Protein 1FG7 (pdb70)

Structure (mmCIF, N/CA/C/O backbone):
data_1FG7
#
_entry.id   1FG7
#
_cell.length_a   132.168
_cell.length_b   62.575
_cell.length_c   45.284
_cell.angle_alpha   90.00
_cell.angle_beta   104.14
_cell.angle_gamma   90.00
#
_symmetry.space_group_name_H-M   'C 1 2 1'
#
loop_
_entity.id
_entity.type
_entity.pdbx_description
1 polymer 'HISTIDINOL PHOSPHATE AMINOTRANSFERASE'
2 non-polymer "4'-DEOXY-4'-AMINOPYRIDOXAL-5'-PHOSPHATE"
3 water water
#
loop_
_atom_site.group_PDB
_atom_site.id
_atom_site.type_symbol
_atom_site.label_atom_id
_atom_site.label_alt_id
_atom_site.label_comp_id
_atom_site.label_asym_id
_atom_site.label_entity_id
_atom_site.label_seq_id
_atom_site.pdbx_PDB_ins_code
_atom_site.Cartn_x
_atom_site.Cartn_y
_atom_site.Cartn_z
_atom_site.occupancy
_atom_site.B_iso_or_equiv
_atom_site.auth_seq_id
_atom_site.auth_comp_id
_atom_site.auth_asym_id
_atom_site.auth_atom_id
_atom_site.pdbx_PDB_model_num
ATOM 1 N N . THR A 1 3 ? 81.926 26.673 -22.331 1.00 20.11 3 THR A N 1
ATOM 2 C CA . THR A 1 3 ? 82.046 28.013 -21.687 1.00 20.00 3 THR A CA 1
ATOM 3 C C . THR A 1 3 ? 80.802 28.365 -20.877 1.00 19.62 3 THR A C 1
ATOM 4 O O . THR A 1 3 ? 79.672 28.136 -21.313 1.00 20.11 3 THR A O 1
ATOM 8 N N . VAL A 1 4 ? 81.025 28.926 -19.693 1.00 18.95 4 VAL A N 1
ATOM 9 C CA . VAL A 1 4 ? 79.938 29.326 -18.808 1.00 18.13 4 VAL A CA 1
ATOM 10 C C . VAL A 1 4 ? 79.749 30.838 -18.882 1.00 17.77 4 VAL A C 1
ATOM 11 O O . VAL A 1 4 ? 80.708 31.603 -18.763 1.00 17.93 4 VAL A O 1
ATOM 15 N N . THR A 1 5 ? 78.507 31.265 -19.085 1.00 16.93 5 THR A N 1
ATOM 16 C CA . THR A 1 5 ? 78.203 32.686 -19.173 1.00 16.01 5 THR A CA 1
ATOM 17 C C . THR A 1 5 ? 77.861 33.227 -17.795 1.00 15.67 5 THR A C 1
ATOM 18 O O . THR A 1 5 ? 77.660 32.465 -16.848 1.00 15.47 5 THR A O 1
ATOM 22 N N . ILE A 1 6 ? 77.803 34.549 -17.687 1.00 15.08 6 ILE A N 1
ATOM 23 C CA . ILE A 1 6 ? 77.460 35.188 -16.427 1.00 14.38 6 ILE A CA 1
ATOM 24 C C . ILE A 1 6 ? 76.019 34.822 -16.098 1.00 13.82 6 ILE A C 1
ATOM 25 O O . ILE A 1 6 ? 75.666 34.597 -14.943 1.00 13.55 6 ILE A O 1
ATOM 30 N N . THR A 1 7 ? 75.192 34.749 -17.134 1.00 13.44 7 THR A N 1
ATOM 31 C CA . THR A 1 7 ? 73.791 34.408 -16.962 1.00 13.11 7 THR A CA 1
ATOM 32 C C . THR A 1 7 ? 73.625 33.012 -16.372 1.00 12.92 7 THR A C 1
ATOM 33 O O . THR A 1 7 ? 72.679 32.761 -15.629 1.00 12.60 7 THR A O 1
ATOM 37 N N . ASP A 1 8 ? 74.546 32.107 -16.701 1.00 12.54 8 ASP A N 1
ATOM 38 C CA . ASP A 1 8 ? 74.490 30.743 -16.180 1.00 12.87 8 ASP A CA 1
ATOM 39 C C . ASP A 1 8 ? 74.730 30.725 -14.672 1.00 12.23 8 ASP A C 1
ATOM 40 O O . ASP A 1 8 ? 74.325 29.789 -13.985 1.00 12.53 8 ASP A O 1
ATOM 45 N N . LEU A 1 9 ? 75.395 31.758 -14.164 1.00 11.60 9 LEU A N 1
ATOM 46 C CA . LEU A 1 9 ? 75.689 31.846 -12.737 1.00 11.14 9 LEU A CA 1
ATOM 47 C C . LEU A 1 9 ? 74.529 32.410 -11.928 1.00 10.81 9 LEU A C 1
ATOM 48 O O . LEU A 1 9 ? 74.471 32.228 -10.714 1.00 11.36 9 LEU A O 1
ATOM 53 N N . ALA A 1 10 ? 73.612 33.098 -12.598 1.00 10.47 10 ALA A N 1
ATOM 54 C CA . ALA A 1 10 ? 72.461 33.686 -11.923 1.00 10.01 10 ALA A CA 1
ATOM 55 C C . ALA A 1 10 ? 71.513 32.595 -11.444 1.00 9.96 10 ALA A C 1
ATOM 56 O O . ALA A 1 10 ? 71.514 31.484 -11.973 1.00 9.72 10 ALA A O 1
ATOM 58 N N . ARG A 1 11 ? 70.711 32.914 -10.434 1.00 9.25 11 ARG A N 1
ATOM 59 C CA . ARG A 1 11 ? 69.743 31.962 -9.903 1.00 9.29 11 ARG A CA 1
ATOM 60 C C . ARG A 1 11 ? 68.710 31.660 -10.982 1.00 9.42 11 ARG A C 1
ATOM 61 O O . ARG A 1 11 ? 68.391 32.517 -11.806 1.00 9.67 11 ARG A O 1
ATOM 69 N N . GLU A 1 12 ? 68.188 30.440 -10.969 1.00 10.30 12 GLU A N 1
ATOM 70 C CA . GLU A 1 12 ? 67.188 30.024 -11.945 1.00 11.05 12 GLU A CA 1
ATOM 71 C C . GLU A 1 12 ? 65.951 30.922 -11.896 1.00 10.60 12 GLU A C 1
ATOM 72 O O . GLU A 1 12 ? 65.455 31.355 -12.932 1.00 10.44 12 GLU A O 1
ATOM 78 N N . ASN A 1 13 ? 65.456 31.207 -10.694 1.00 10.21 13 ASN A N 1
ATOM 79 C CA . ASN A 1 13 ? 64.271 32.046 -10.561 1.00 10.06 13 ASN A CA 1
ATOM 80 C C . ASN A 1 13 ? 64.508 33.456 -11.093 1.00 10.32 13 ASN A C 1
ATOM 81 O O . ASN A 1 13 ? 63.606 34.069 -11.662 1.00 10.29 13 ASN A O 1
ATOM 86 N N . VAL A 1 14 ? 65.726 33.963 -10.919 1.00 10.18 14 VAL A N 1
ATOM 87 C CA . VAL A 1 14 ? 66.068 35.301 -11.386 1.00 10.57 14 VAL A CA 1
ATOM 88 C C . VAL A 1 14 ? 66.121 35.353 -12.912 1.00 10.98 14 VAL A C 1
ATOM 89 O O . VAL A 1 14 ? 65.684 36.327 -13.526 1.00 11.13 14 VAL A O 1
ATOM 93 N N . ARG A 1 15 ? 66.648 34.299 -13.525 1.00 11.80 15 ARG A N 1
ATOM 94 C CA . ARG A 1 15 ? 66.720 34.240 -14.981 1.00 13.09 15 ARG A CA 1
ATOM 95 C C . ARG A 1 15 ? 65.329 34.179 -15.609 1.00 13.86 15 ARG A C 1
ATOM 96 O O . ARG A 1 15 ? 65.079 34.800 -16.643 1.00 14.12 15 ARG A O 1
ATOM 104 N N . ASN A 1 16 ? 64.427 33.433 -14.976 1.00 14.58 16 ASN A N 1
ATOM 105 C CA . ASN A 1 16 ? 63.076 33.252 -15.503 1.00 15.31 16 ASN A CA 1
ATOM 106 C C . ASN A 1 16 ? 62.022 34.291 -15.133 1.00 15.38 16 ASN A C 1
ATOM 107 O O . ASN A 1 16 ? 60.986 34.376 -15.790 1.00 15.78 16 ASN A O 1
ATOM 112 N N . LEU A 1 17 ? 62.265 35.080 -14.093 1.00 15.42 17 LEU A N 1
ATOM 113 C CA . LEU A 1 17 ? 61.267 36.060 -13.683 1.00 15.55 17 LEU A CA 1
ATOM 114 C C . LEU A 1 17 ? 61.147 37.272 -14.597 1.00 15.94 17 LEU A C 1
ATOM 115 O O . LEU A 1 17 ? 62.075 37.621 -15.329 1.00 15.82 17 LEU A O 1
ATOM 120 N N . THR A 1 18 ? 59.978 37.902 -14.552 1.00 16.56 18 THR A N 1
ATOM 121 C CA . THR A 1 18 ? 59.710 39.096 -15.337 1.00 17.08 18 THR A CA 1
ATOM 122 C C . THR A 1 18 ? 59.569 40.243 -14.341 1.00 17.28 18 THR A C 1
ATOM 123 O O . THR A 1 18 ? 58.689 40.222 -13.479 1.00 17.87 18 THR A O 1
ATOM 127 N N . PRO A 1 19 ? 60.446 41.253 -14.439 1.00 17.77 19 PRO A N 1
ATOM 128 C CA . PRO A 1 19 ? 60.408 42.406 -13.535 1.00 17.87 19 PRO A CA 1
ATOM 129 C C . PRO A 1 19 ? 59.064 43.128 -13.528 1.00 18.15 19 PRO A C 1
ATOM 130 O O . PRO A 1 19 ? 58.398 43.238 -14.560 1.00 18.37 19 PRO A O 1
ATOM 134 N N . TYR A 1 20 ? 58.675 43.619 -12.354 1.00 18.12 20 TYR A N 1
ATOM 135 C CA . TYR A 1 20 ? 57.408 44.324 -12.186 1.00 18.11 20 TYR A CA 1
ATOM 136 C C . TYR A 1 20 ? 57.172 45.392 -13.247 1.00 18.29 20 TYR A C 1
ATOM 137 O O . TYR A 1 20 ? 58.050 46.207 -13.533 1.00 18.93 20 TYR A O 1
ATOM 146 N N . GLN A 1 21 ? 55.972 45.382 -13.820 1.00 18.62 21 GLN A N 1
ATOM 147 C CA . GLN A 1 21 ? 55.603 46.344 -14.847 1.00 18.63 21 GLN A CA 1
ATOM 148 C C . GLN A 1 21 ? 55.040 47.623 -14.238 1.00 18.57 21 GLN A C 1
ATOM 149 O O . GLN A 1 21 ? 53.826 47.822 -14.195 1.00 19.09 21 GLN A O 1
ATOM 151 N N . SER A 1 22 ? 55.928 48.487 -13.760 1.00 18.30 22 SER A N 1
ATOM 152 C CA . SER A 1 22 ? 55.506 49.755 -13.183 1.00 17.92 22 SER A CA 1
ATOM 153 C C . SER A 1 22 ? 55.591 50.794 -14.293 1.00 17.43 22 SER A C 1
ATOM 154 O O . SER A 1 22 ? 54.631 51.512 -14.573 1.00 18.74 22 SER A O 1
ATOM 157 N N . ALA A 1 23 ? 56.757 50.845 -14.931 0.50 16.79 23 ALA A N 1
ATOM 158 C CA . ALA A 1 23 ? 57.040 51.790 -16.003 0.50 15.77 23 ALA A CA 1
ATOM 159 C C . ALA A 1 23 ? 56.112 51.695 -17.208 0.50 15.04 23 ALA A C 1
ATOM 160 O O . ALA A 1 23 ? 55.639 50.620 -17.574 0.50 15.10 23 ALA A O 1
ATOM 162 N N . ARG A 1 24 ? 55.876 52.852 -17.818 0.50 14.59 24 ARG A N 1
ATOM 163 C CA . ARG A 1 24 ? 55.025 53.003 -18.992 0.50 14.05 24 ARG A CA 1
ATOM 164 C C . ARG A 1 24 ? 55.110 54.489 -19.322 0.50 13.88 24 ARG A C 1
ATOM 165 O O . ARG A 1 24 ? 54.112 55.214 -19.289 0.50 13.73 24 ARG A O 1
ATOM 167 N N . ARG A 1 25 ? 56.321 54.933 -19.637 0.50 13.77 25 ARG A N 1
ATOM 168 C CA . ARG A 1 25 ? 56.570 56.334 -19.928 0.50 13.94 25 ARG A CA 1
ATOM 169 C C . ARG A 1 25 ? 56.553 56.733 -21.396 0.50 13.85 25 ARG A C 1
ATOM 170 O O . ARG A 1 25 ? 56.550 55.896 -22.301 0.50 14.24 25 ARG A O 1
ATOM 172 N N . LEU A 1 26 ? 56.543 58.045 -21.599 0.50 14.14 26 LEU A N 1
ATOM 173 C CA . LEU A 1 26 ? 56.542 58.674 -22.910 0.50 14.02 26 LEU A CA 1
ATOM 174 C C . LEU A 1 26 ? 56.802 60.147 -22.620 0.50 14.20 26 LEU A C 1
ATOM 175 O O . LEU A 1 26 ? 55.978 61.010 -22.924 0.50 14.32 26 LEU A O 1
ATOM 177 N N . GLY A 1 27 ? 57.952 60.414 -22.006 0.50 14.10 27 GLY A N 1
ATOM 178 C CA . GLY A 1 27 ? 58.359 61.765 -21.633 0.50 14.05 27 GLY A CA 1
ATOM 179 C C . GLY A 1 27 ? 58.038 62.816 -22.691 0.50 13.92 27 GLY A C 1
ATOM 180 O O . GLY A 1 27 ? 58.213 62.587 -23.887 0.50 14.13 27 GLY A O 1
ATOM 181 N N . GLY A 1 28 ? 57.563 63.970 -22.231 0.50 13.96 28 GLY A N 1
ATOM 182 C CA . GLY A 1 28 ? 57.218 65.083 -23.108 0.50 14.05 28 GLY A CA 1
ATOM 183 C C . GLY A 1 28 ? 56.182 64.720 -24.168 0.50 14.32 28 GLY A C 1
ATOM 184 O O . GLY A 1 28 ? 55.948 65.487 -25.102 0.50 14.51 28 GLY A O 1
ATOM 185 N N . ASN A 1 29 ? 55.566 63.551 -24.024 0.50 14.63 29 ASN A N 1
ATOM 186 C CA . ASN A 1 29 ? 54.547 63.107 -24.968 0.50 15.07 29 ASN A CA 1
ATOM 187 C C . ASN A 1 29 ? 53.175 63.186 -24.309 0.50 15.54 29 ASN A C 1
ATOM 188 O O . ASN A 1 29 ? 52.205 63.626 -24.928 0.50 15.54 29 ASN A O 1
ATOM 190 N N . GLY A 1 30 ? 53.102 62.761 -23.052 1.00 16.44 30 GLY A N 1
ATOM 191 C CA . GLY A 1 30 ? 51.846 62.804 -22.325 1.00 16.64 30 GLY A CA 1
ATOM 192 C C . GLY A 1 30 ? 51.783 64.025 -21.427 1.00 16.94 30 GLY A C 1
ATOM 193 O O . GLY A 1 30 ? 52.768 64.381 -20.778 1.00 17.35 30 GLY A O 1
ATOM 194 N N . ASP A 1 31 ? 50.621 64.663 -21.386 1.00 16.99 31 ASP A N 1
ATOM 195 C CA . ASP A 1 31 ? 50.419 65.852 -20.575 1.00 16.95 31 ASP A CA 1
ATOM 196 C C . ASP A 1 31 ? 49.495 65.570 -19.390 1.00 15.91 31 ASP A C 1
ATOM 197 O O . ASP A 1 31 ? 49.504 66.301 -18.396 1.00 16.34 31 ASP A O 1
ATOM 202 N N . VAL A 1 32 ? 48.710 64.501 -19.493 1.00 14.42 32 VAL A N 1
ATOM 203 C CA . VAL A 1 32 ? 47.787 64.118 -18.428 1.00 13.04 32 VAL A CA 1
ATOM 204 C C . VAL A 1 32 ? 48.171 62.748 -17.873 1.00 12.67 32 VAL A C 1
ATOM 205 O O . VAL A 1 32 ? 47.903 61.718 -18.495 1.00 12.36 32 VAL A O 1
ATOM 209 N N . TRP A 1 33 ? 48.800 62.740 -16.702 1.00 11.46 33 TRP A N 1
ATOM 210 C CA . TRP A 1 33 ? 49.228 61.493 -16.079 1.00 11.05 33 TRP A CA 1
ATOM 211 C C . TRP A 1 33 ? 48.274 61.036 -14.980 1.00 10.21 33 TRP A C 1
ATOM 212 O O . TRP A 1 33 ? 48.237 61.614 -13.897 1.00 10.12 33 TRP A O 1
ATOM 223 N N . LEU A 1 34 ? 47.506 59.993 -15.280 1.00 9.54 34 LEU A N 1
ATOM 224 C CA . LEU A 1 34 ? 46.530 59.431 -14.347 1.00 9.06 34 LEU A CA 1
ATOM 225 C C . LEU A 1 34 ? 46.718 57.919 -14.373 1.00 8.79 34 LEU A C 1
ATOM 226 O O . LEU A 1 34 ? 45.750 57.153 -14.434 1.00 8.65 34 LEU A O 1
ATOM 231 N N . ASN A 1 35 ? 47.978 57.502 -14.296 1.00 8.77 35 ASN A N 1
ATOM 232 C CA . ASN A 1 35 ? 48.345 56.095 -14.384 1.00 8.86 35 ASN A CA 1
ATOM 233 C C . ASN A 1 35 ? 49.066 55.486 -13.182 1.00 8.42 35 ASN A C 1
ATOM 234 O O . ASN A 1 35 ? 49.292 54.275 -13.157 1.00 8.79 35 ASN A O 1
ATOM 239 N N . ALA A 1 36 ? 49.427 56.301 -12.196 1.00 7.98 36 ALA A N 1
ATOM 240 C CA . ALA A 1 36 ? 50.177 55.789 -11.049 1.00 7.97 36 ALA A CA 1
ATOM 241 C C . ALA A 1 36 ? 49.601 56.107 -9.673 1.00 7.72 36 ALA A C 1
ATOM 242 O O . ALA A 1 36 ? 50.275 55.921 -8.654 1.00 8.37 36 ALA A O 1
ATOM 244 N N . ASN A 1 37 ? 48.360 56.579 -9.645 1.00 7.58 37 ASN A N 1
ATOM 245 C CA . ASN A 1 37 ? 47.681 56.917 -8.398 1.00 7.25 37 ASN A CA 1
ATOM 246 C C . ASN A 1 37 ? 48.414 57.961 -7.561 1.00 7.41 37 ASN A C 1
ATOM 247 O O . ASN A 1 37 ? 48.375 57.933 -6.335 1.00 7.46 37 ASN A O 1
ATOM 252 N N . GLU A 1 38 ? 49.076 58.890 -8.237 1.00 7.33 38 GLU A N 1
ATOM 253 C CA . GLU A 1 38 ? 49.796 59.958 -7.559 1.00 7.71 38 GLU A CA 1
ATOM 254 C C . GLU A 1 38 ? 48.860 61.144 -7.354 1.00 8.18 38 GLU A C 1
ATOM 255 O O . GLU A 1 38 ? 47.920 61.346 -8.129 1.00 8.23 38 GLU A O 1
ATOM 261 N N . TYR A 1 39 ? 49.103 61.918 -6.302 1.00 8.81 39 TYR A N 1
ATOM 262 C CA . TYR A 1 39 ? 48.315 63.119 -6.074 1.00 9.09 39 TYR A CA 1
ATOM 263 C C . TYR A 1 39 ? 48.727 63.959 -7.292 1.00 9.54 39 TYR A C 1
ATOM 264 O O . TYR A 1 39 ? 49.903 63.997 -7.659 1.00 9.42 39 TYR A O 1
ATOM 273 N N . PRO A 1 40 ? 47.773 64.650 -7.931 1.00 9.92 40 PRO A N 1
ATOM 274 C CA . PRO A 1 40 ? 48.058 65.461 -9.120 1.00 10.19 40 PRO A CA 1
ATOM 275 C C . PRO A 1 40 ? 48.945 66.697 -9.062 1.00 10.52 40 PRO A C 1
ATOM 276 O O . PRO A 1 40 ? 49.496 67.102 -10.086 1.00 10.74 40 PRO A O 1
ATOM 280 N N . THR A 1 41 ? 49.096 67.293 -7.887 1.00 10.88 41 THR A N 1
ATOM 281 C CA . THR A 1 41 ? 49.884 68.509 -7.775 1.00 11.66 41 THR A CA 1
ATOM 282 C C . THR A 1 41 ? 51.022 68.394 -6.776 1.00 11.59 41 THR A C 1
ATOM 283 O O . THR A 1 41 ? 50.900 67.738 -5.744 1.00 11.66 41 THR A O 1
ATOM 287 N N . ALA A 1 42 ? 52.133 69.050 -7.086 1.00 11.55 42 ALA A N 1
ATOM 288 C CA . ALA A 1 42 ? 53.292 69.015 -6.211 1.00 11.67 42 ALA A CA 1
ATOM 289 C C . ALA A 1 42 ? 53.092 69.849 -4.956 1.00 11.87 42 ALA A C 1
ATOM 290 O O . ALA A 1 42 ? 52.522 70.942 -5.001 1.00 11.90 42 ALA A O 1
ATOM 292 N N . VAL A 1 43 ? 53.545 69.308 -3.831 1.00 11.81 43 VAL A N 1
ATOM 293 C CA . VAL A 1 43 ? 53.492 70.001 -2.555 1.00 12.05 43 VAL A CA 1
ATOM 294 C C . VAL A 1 43 ? 54.971 70.184 -2.249 1.00 12.14 43 VAL A C 1
ATOM 295 O O . VAL A 1 43 ? 55.710 69.203 -2.111 1.00 11.83 43 VAL A O 1
ATOM 299 N N . GLU A 1 44 ? 55.405 71.434 -2.159 1.00 12.44 44 GLU A N 1
ATOM 300 C CA . GLU A 1 44 ? 56.814 71.729 -1.942 1.00 12.90 44 GLU A CA 1
ATOM 301 C C . GLU A 1 44 ? 57.363 71.573 -0.532 1.00 12.99 44 GLU A C 1
ATOM 302 O O . GLU A 1 44 ? 56.719 71.927 0.456 1.00 13.09 44 GLU A O 1
ATOM 308 N N . PHE A 1 45 ? 58.576 71.031 -0.469 1.00 12.94 45 PHE A N 1
ATOM 309 C CA . PHE A 1 45 ? 59.299 70.831 0.778 1.00 13.00 45 PHE A CA 1
ATOM 310 C C . PHE A 1 45 ? 60.769 71.136 0.539 1.00 13.01 45 PHE A C 1
ATOM 311 O O . PHE A 1 45 ? 61.317 70.807 -0.512 1.00 13.35 45 PHE A O 1
ATOM 319 N N . GLN A 1 46 ? 61.397 71.774 1.520 1.00 13.33 46 GLN A N 1
ATOM 320 C CA . GLN A 1 46 ? 62.808 72.124 1.435 1.00 13.33 46 GLN A CA 1
ATOM 321 C C . GLN A 1 46 ? 63.554 71.430 2.568 1.00 13.20 46 GLN A C 1
ATOM 322 O O . GLN A 1 46 ? 62.967 71.102 3.602 1.00 13.01 46 GLN A O 1
ATOM 328 N N . LEU A 1 47 ? 64.847 71.203 2.376 1.00 12.87 47 LEU A N 1
ATOM 329 C CA . LEU A 1 47 ? 65.649 70.561 3.405 1.00 12.90 47 LEU A CA 1
ATOM 330 C C . LEU A 1 47 ? 65.914 71.547 4.536 1.00 12.94 47 LEU A C 1
ATOM 331 O O . LEU A 1 47 ? 66.082 72.744 4.302 1.00 13.08 47 LEU A O 1
ATOM 336 N N . THR A 1 48 ? 65.944 71.036 5.763 1.00 13.14 48 THR A N 1
ATOM 337 C CA . THR A 1 48 ? 66.192 71.865 6.936 1.00 13.50 48 THR A CA 1
ATOM 338 C C . THR A 1 48 ? 67.381 71.331 7.726 1.00 13.53 48 THR A C 1
ATOM 339 O O . THR A 1 48 ? 67.902 72.007 8.612 1.00 14.20 48 THR A O 1
ATOM 343 N N . GLN A 1 49 ? 67.807 70.115 7.397 1.00 13.49 49 GLN A N 1
ATOM 344 C CA . GLN A 1 49 ? 68.920 69.477 8.090 1.00 13.46 49 GLN A CA 1
ATOM 345 C C . GLN A 1 49 ? 70.148 69.273 7.205 1.00 13.08 49 GLN A C 1
ATOM 346 O O . GLN A 1 49 ? 70.210 68.322 6.427 1.00 13.19 49 GLN A O 1
ATOM 352 N N . GLN A 1 50 ?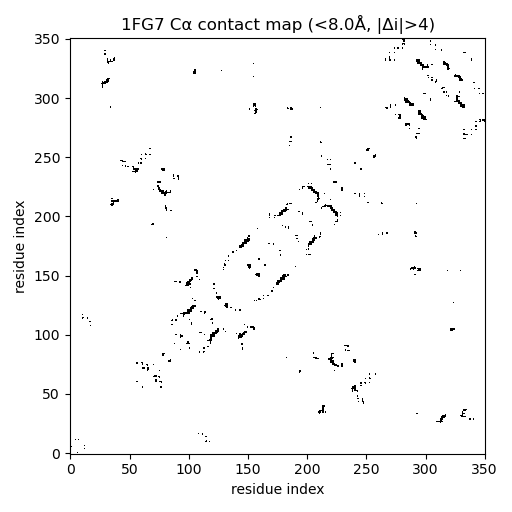 71.126 70.167 7.327 1.00 12.62 50 GLN A N 1
ATOM 353 C CA . GLN A 1 50 ? 72.353 70.065 6.542 1.00 12.14 50 GLN A CA 1
ATOM 354 C C . GLN A 1 50 ? 73.401 69.264 7.306 1.00 12.09 50 GLN A C 1
ATOM 355 O O . GLN A 1 50 ? 74.414 69.800 7.761 1.00 12.50 50 GLN A O 1
ATOM 361 N N . THR A 1 51 ? 73.145 67.966 7.426 1.00 11.52 51 THR A N 1
ATOM 362 C CA . THR A 1 51 ? 74.022 67.044 8.142 1.00 11.17 51 THR A CA 1
ATOM 363 C C . THR A 1 51 ? 74.326 65.857 7.240 1.00 10.71 51 THR A C 1
ATOM 364 O O . THR A 1 51 ? 74.623 64.767 7.726 1.00 10.61 51 THR A O 1
ATOM 368 N N . LEU A 1 52 ? 74.268 66.079 5.932 1.00 10.47 52 LEU A N 1
ATOM 369 C CA . LEU A 1 52 ? 74.454 65.005 4.965 1.00 9.73 52 LEU A CA 1
ATOM 370 C C . LEU A 1 52 ? 75.763 64.225 4.988 1.00 9.43 52 LEU A C 1
ATOM 371 O O . LEU A 1 52 ? 75.854 63.158 4.380 1.00 9.01 52 LEU A O 1
ATOM 376 N N . ASN A 1 53 ? 76.769 64.734 5.689 1.00 8.99 53 ASN A N 1
ATOM 377 C CA . ASN A 1 53 ? 78.038 64.027 5.762 1.00 8.85 53 ASN A CA 1
ATOM 378 C C . ASN A 1 53 ? 77.951 62.896 6.786 1.00 8.82 53 ASN A C 1
ATOM 379 O O . ASN A 1 53 ? 78.779 61.985 6.793 1.00 9.10 53 ASN A O 1
ATOM 384 N N . ARG A 1 54 ? 76.928 62.952 7.635 1.00 8.37 54 ARG A N 1
ATOM 385 C CA . ARG A 1 54 ? 76.729 61.952 8.680 1.00 8.17 54 ARG A CA 1
ATOM 386 C C . ARG A 1 54 ? 75.621 60.961 8.348 1.00 8.06 54 ARG A C 1
ATOM 387 O O . ARG A 1 54 ? 74.633 61.310 7.698 1.00 8.25 54 ARG A O 1
ATOM 395 N N . TYR A 1 55 ? 75.792 59.724 8.801 1.00 8.19 55 TYR A N 1
ATOM 396 C CA . TYR A 1 55 ? 74.779 58.700 8.581 1.00 8.71 55 TYR A CA 1
ATOM 397 C C . TYR A 1 55 ? 73.525 59.070 9.360 1.00 9.16 55 TYR A C 1
ATOM 398 O O . TYR A 1 55 ? 73.601 59.714 10.406 1.00 8.87 55 TYR A O 1
ATOM 407 N N . PRO A 1 56 ? 72.349 58.676 8.849 1.00 9.79 56 PRO A N 1
ATOM 408 C CA . PRO A 1 56 ? 71.099 58.981 9.549 1.00 10.65 56 PRO A CA 1
ATOM 409 C C . PRO A 1 56 ? 70.841 57.891 10.585 1.00 11.44 56 PRO A C 1
ATOM 410 O O . PRO A 1 56 ? 71.636 56.962 10.724 1.00 11.57 56 PRO A O 1
ATOM 414 N N . GLU A 1 57 ? 69.736 58.016 11.314 1.00 12.60 57 GLU A N 1
ATOM 415 C CA . GLU A 1 57 ? 69.350 57.020 12.308 1.00 13.34 57 GLU A CA 1
ATOM 416 C C . GLU A 1 57 ? 68.739 55.882 11.486 1.00 12.95 57 GLU A C 1
ATOM 417 O O . GLU A 1 57 ? 68.237 56.130 10.390 1.00 13.01 57 GLU A O 1
ATOM 423 N N . CYS A 1 58 ? 68.778 54.647 11.981 1.00 12.50 58 CYS A N 1
ATOM 424 C CA . CYS A 1 58 ? 68.174 53.546 11.225 1.00 12.11 58 CYS A CA 1
ATOM 425 C C . CYS A 1 58 ? 66.685 53.834 11.092 1.00 11.02 58 CYS A C 1
ATOM 426 O O . CYS A 1 58 ? 66.091 53.637 10.033 1.00 10.92 58 CYS A O 1
ATOM 429 N N . GLN A 1 59 ? 66.094 54.315 12.182 1.00 10.30 59 GLN A N 1
ATOM 430 C CA . GLN A 1 59 ? 64.677 54.639 12.215 1.00 9.57 59 GLN A CA 1
ATOM 431 C C . GLN A 1 59 ? 64.518 56.036 12.801 1.00 9.66 59 GLN A C 1
ATOM 432 O O . GLN A 1 59 ? 64.307 56.192 14.005 1.00 9.55 59 GLN A O 1
ATOM 438 N N . PRO A 1 60 ? 64.620 57.071 11.951 1.00 10.18 60 PRO A N 1
ATOM 439 C CA . PRO A 1 60 ? 64.496 58.478 12.349 1.00 10.48 60 PRO A CA 1
ATOM 440 C C . PRO A 1 60 ? 63.363 58.680 13.353 1.00 10.49 60 PRO A C 1
ATOM 441 O O . PRO A 1 60 ? 62.191 58.515 13.027 1.00 10.75 60 PRO A O 1
ATOM 445 N N . LYS A 1 61 ? 63.733 59.044 14.576 1.00 10.78 61 LYS A N 1
ATOM 446 C CA . LYS A 1 61 ? 62.783 59.237 15.665 1.00 11.22 61 LYS A CA 1
ATOM 447 C C . LYS A 1 61 ? 61.617 60.178 15.378 1.00 10.88 61 LYS A C 1
ATOM 448 O O . LYS A 1 61 ? 60.470 59.870 15.709 1.00 10.84 61 LYS A O 1
ATOM 454 N N . ALA A 1 62 ? 61.899 61.323 14.770 1.00 10.45 62 ALA A N 1
ATOM 455 C CA . ALA A 1 62 ? 60.843 62.284 14.475 1.00 10.19 62 ALA A CA 1
ATOM 456 C C . ALA A 1 62 ? 59.821 61.712 13.497 1.00 10.07 62 ALA A C 1
ATOM 457 O O . ALA A 1 62 ? 58.624 61.969 13.619 1.00 9.69 62 ALA A O 1
ATOM 459 N N . VAL A 1 63 ? 60.289 60.929 12.531 1.00 10.08 63 VAL A N 1
ATOM 460 C CA . VAL A 1 63 ? 59.388 60.333 11.549 1.00 10.35 63 VAL A CA 1
ATOM 461 C C . VAL A 1 63 ? 58.516 59.270 12.209 1.00 10.19 63 VAL A C 1
ATOM 462 O O . VAL A 1 63 ? 57.299 59.240 12.015 1.00 10.63 63 VAL A O 1
ATOM 466 N N . ILE A 1 64 ? 59.144 58.403 12.993 1.00 9.91 64 ILE A N 1
ATOM 467 C CA . ILE A 1 64 ? 58.426 57.342 13.685 1.00 9.75 64 ILE A CA 1
ATOM 468 C C . ILE A 1 64 ? 57.389 57.906 14.647 1.00 10.15 64 ILE A C 1
ATOM 469 O O . ILE A 1 64 ? 56.246 57.458 14.673 1.00 10.45 64 ILE A O 1
ATOM 474 N N . GLU A 1 65 ? 57.788 58.891 15.441 1.00 10.43 65 GLU A N 1
ATOM 475 C CA . GLU A 1 65 ? 56.873 59.469 16.411 1.00 10.93 65 GLU A CA 1
ATOM 476 C C . GLU A 1 65 ? 55.743 60.254 15.766 1.00 10.48 65 GLU A C 1
ATOM 477 O O . GLU A 1 65 ? 54.599 60.167 16.204 1.00 10.46 65 GLU A O 1
ATOM 483 N N . ASN A 1 66 ? 56.059 61.021 14.728 1.00 9.80 66 ASN A N 1
ATOM 484 C CA . ASN A 1 66 ? 55.034 61.798 14.049 1.00 9.51 66 ASN A CA 1
ATOM 485 C C . ASN A 1 66 ? 54.034 60.873 13.373 1.00 8.98 66 ASN A C 1
ATOM 486 O O . ASN A 1 66 ? 52.832 61.142 13.378 1.00 9.19 66 ASN A O 1
ATOM 491 N N . TYR A 1 67 ? 54.517 59.776 12.795 1.00 8.42 67 TYR A N 1
ATOM 492 C CA . TYR A 1 67 ? 53.595 58.860 12.139 1.00 7.86 67 TYR A CA 1
ATOM 493 C C . TYR A 1 67 ? 52.744 58.118 13.166 1.00 8.11 67 TYR A C 1
ATOM 494 O O . TYR A 1 67 ? 51.543 57.929 12.968 1.00 7.84 67 TYR A O 1
ATOM 503 N N . ALA A 1 68 ? 53.364 57.695 14.264 1.00 8.41 68 ALA A N 1
ATOM 504 C CA . ALA A 1 68 ? 52.643 56.985 15.314 1.00 8.75 68 ALA A CA 1
ATOM 505 C C . ALA A 1 68 ? 51.505 57.858 15.839 1.00 9.35 68 ALA A C 1
ATOM 506 O O . ALA A 1 68 ? 50.386 57.385 16.038 1.00 9.48 68 ALA A O 1
ATOM 508 N N . GLN A 1 69 ? 51.804 59.136 16.059 1.00 10.09 69 GLN A N 1
ATOM 509 C CA . GLN A 1 69 ? 50.823 60.100 16.549 1.00 10.97 69 GLN A CA 1
ATOM 510 C C . GLN A 1 69 ? 49.663 60.196 15.563 1.00 10.56 69 GLN A C 1
ATOM 511 O O . GLN A 1 69 ? 48.489 60.163 15.941 1.00 10.89 69 GLN A O 1
ATOM 517 N N . TYR A 1 70 ? 50.012 60.318 14.289 1.00 10.09 70 TYR A N 1
ATOM 518 C CA . TYR A 1 70 ? 49.025 60.421 13.224 1.00 9.79 70 TYR A CA 1
ATOM 519 C C . TYR A 1 70 ? 48.159 59.165 13.099 1.00 9.94 70 TYR A C 1
ATOM 520 O O . TYR A 1 70 ? 46.935 59.254 12.995 1.00 10.26 70 TYR A O 1
ATOM 529 N N . ALA A 1 71 ? 48.801 58.001 13.118 1.00 9.87 71 ALA A N 1
ATOM 530 C CA . ALA A 1 71 ? 48.105 56.726 12.966 1.00 9.79 71 ALA A CA 1
ATOM 531 C C . ALA A 1 71 ? 47.349 56.245 14.197 1.00 10.27 71 ALA A C 1
ATOM 532 O O . ALA A 1 71 ? 46.516 55.343 14.098 1.00 10.62 71 ALA A O 1
ATOM 534 N N . GLY A 1 72 ? 47.645 56.833 15.352 1.00 10.23 72 GLY A N 1
ATOM 535 C CA . GLY A 1 72 ? 46.965 56.438 16.574 1.00 10.77 72 GLY A CA 1
ATOM 536 C C . GLY A 1 72 ? 47.491 55.147 17.171 1.00 11.07 72 GLY A C 1
ATOM 537 O O . GLY A 1 72 ? 46.754 54.416 17.837 1.00 11.64 72 GLY A O 1
ATOM 538 N N . VAL A 1 73 ? 48.763 54.855 16.923 1.00 11.00 73 VAL A N 1
ATOM 539 C CA . VAL A 1 73 ? 49.384 53.654 17.455 1.00 10.95 73 VAL A CA 1
ATOM 540 C C . VAL A 1 73 ? 50.611 54.052 18.270 1.00 11.38 73 VAL A C 1
ATOM 541 O O . VAL A 1 73 ? 51.000 55.224 18.292 1.00 11.59 73 VAL A O 1
ATOM 545 N N . LYS A 1 74 ? 51.211 53.078 18.944 1.00 11.63 74 LYS A N 1
ATOM 546 C CA . LYS A 1 74 ? 52.391 53.331 19.762 1.00 12.18 74 LYS A CA 1
ATOM 547 C C . LYS A 1 74 ? 53.629 53.401 18.882 1.00 12.00 74 LYS A C 1
ATOM 548 O O . LYS A 1 74 ? 53.707 52.742 17.844 1.00 11.67 74 LYS A O 1
ATOM 554 N N . PRO A 1 75 ? 54.623 54.201 19.286 1.00 11.80 75 PRO A N 1
ATOM 555 C CA . PRO A 1 75 ? 55.831 54.293 18.460 1.00 11.77 75 PRO A CA 1
ATOM 556 C C . PRO A 1 75 ? 56.512 52.947 18.251 1.00 11.56 75 PRO A C 1
ATOM 557 O O . PRO A 1 75 ? 57.087 52.696 17.189 1.00 11.17 75 PRO A O 1
ATOM 561 N N . GLU A 1 76 ? 56.426 52.074 19.250 1.00 11.28 76 GLU A N 1
ATOM 562 C CA . GLU A 1 76 ? 57.055 50.756 19.151 1.00 11.16 76 GLU A CA 1
ATOM 563 C C . GLU A 1 76 ? 56.326 49.836 18.172 1.00 10.30 76 GLU A C 1
ATOM 564 O O . GLU A 1 76 ? 56.776 48.721 17.898 1.00 9.91 76 GLU A O 1
ATOM 570 N N . GLN A 1 77 ? 55.203 50.307 17.646 1.00 9.35 77 GLN A N 1
ATOM 571 C CA . GLN A 1 77 ? 54.416 49.521 16.703 1.00 8.81 77 GLN A CA 1
ATOM 572 C C . GLN A 1 77 ? 54.594 50.040 15.285 1.00 8.22 77 GLN A C 1
ATOM 573 O O . GLN A 1 77 ? 53.829 49.688 14.384 1.00 7.95 77 GLN A O 1
ATOM 579 N N . VAL A 1 78 ? 55.613 50.871 15.090 1.00 7.86 78 VAL A N 1
ATOM 580 C CA . VAL A 1 78 ? 55.871 51.461 13.785 1.00 8.07 78 VAL A CA 1
ATOM 581 C C . VAL A 1 78 ? 57.281 51.231 13.264 1.00 8.00 78 VAL A C 1
ATOM 582 O O . VAL A 1 78 ? 58.258 51.327 14.004 1.00 8.22 78 VAL A O 1
ATOM 586 N N . LEU A 1 79 ? 57.363 50.931 11.973 1.00 8.11 79 LEU A N 1
ATOM 587 C CA . LEU A 1 79 ? 58.626 50.730 11.278 1.00 8.24 79 LEU A CA 1
ATOM 588 C C . LEU A 1 79 ? 58.539 51.589 10.020 1.00 7.89 79 LEU A C 1
ATOM 589 O O . LEU A 1 79 ? 57.490 51.645 9.378 1.00 7.94 79 LEU A O 1
ATOM 594 N N . VAL A 1 80 ? 59.622 52.284 9.689 1.00 7.17 80 VAL A N 1
ATOM 595 C CA . VAL A 1 80 ? 59.639 53.110 8.490 1.00 6.95 80 VAL A CA 1
ATOM 596 C C . VAL A 1 80 ? 60.599 52.476 7.480 1.00 6.62 80 VAL A C 1
ATOM 597 O O . VAL A 1 80 ? 61.676 52.002 7.845 1.00 5.75 80 VAL A O 1
ATOM 601 N N . SER A 1 81 ? 60.192 52.447 6.215 1.00 6.50 81 SER A N 1
ATOM 602 C CA . SER A 1 81 ? 60.999 51.832 5.165 1.00 6.74 81 SER A CA 1
ATOM 603 C C . SER A 1 81 ? 60.917 52.618 3.869 1.00 6.42 81 SER A C 1
ATOM 604 O O . SER A 1 81 ? 60.262 53.657 3.805 1.00 6.56 81 SER A O 1
ATOM 607 N N . ARG A 1 82 ? 61.590 52.117 2.837 1.00 6.45 82 ARG A N 1
ATOM 608 C CA . ARG A 1 82 ? 61.557 52.770 1.540 1.00 6.53 82 ARG A CA 1
ATOM 609 C C . ARG A 1 82 ? 60.248 52.369 0.875 1.00 6.56 82 ARG A C 1
ATOM 610 O O . ARG A 1 82 ? 60.191 51.431 0.070 1.00 6.50 82 ARG A O 1
ATOM 618 N N . GLY A 1 83 ? 59.194 53.086 1.247 1.00 6.58 83 GLY A N 1
ATOM 619 C CA . GLY A 1 83 ? 57.870 52.822 0.717 1.00 6.32 83 GLY A CA 1
ATOM 620 C C . GLY A 1 83 ? 57.255 51.543 1.254 1.00 6.71 83 GLY A C 1
ATOM 621 O O . GLY A 1 83 ? 57.912 50.752 1.944 1.00 6.24 83 GLY A O 1
ATOM 622 N N . ALA A 1 84 ? 55.976 51.343 0.952 1.00 6.64 84 ALA A N 1
ATOM 623 C CA . ALA A 1 84 ? 55.282 50.136 1.371 1.00 6.52 84 ALA A CA 1
ATOM 624 C C . ALA A 1 84 ? 55.890 48.970 0.595 1.00 6.20 84 ALA A C 1
ATOM 625 O O . ALA A 1 84 ? 55.778 47.815 1.007 1.00 6.83 84 ALA A O 1
ATOM 627 N N . ASP A 1 85 ? 56.525 49.269 -0.536 1.00 6.02 85 ASP A N 1
ATOM 628 C CA . ASP A 1 85 ? 57.168 48.225 -1.325 1.00 6.42 85 ASP A CA 1
ATOM 629 C C . ASP A 1 85 ? 58.189 47.484 -0.467 1.00 6.49 85 ASP A C 1
ATOM 630 O O . ASP A 1 85 ? 58.253 46.258 -0.495 1.00 6.58 85 ASP A O 1
ATOM 635 N N . GLU A 1 86 ? 58.995 48.218 0.298 1.00 5.92 86 GLU A N 1
ATOM 636 C CA . GLU A 1 86 ? 59.984 47.546 1.129 1.00 6.14 86 GLU A CA 1
ATOM 637 C C . GLU A 1 86 ? 59.319 46.795 2.279 1.00 6.00 86 GLU A C 1
ATOM 638 O O . GLU A 1 86 ? 59.810 45.748 2.701 1.00 5.67 86 GLU A O 1
ATOM 644 N N . GLY A 1 87 ? 58.203 47.320 2.780 1.00 6.13 87 GLY A N 1
ATOM 645 C CA . GLY A 1 87 ? 57.486 46.641 3.846 1.00 6.38 87 GLY A CA 1
ATOM 646 C C . GLY A 1 87 ? 57.051 45.266 3.363 1.00 6.43 87 GLY A C 1
ATOM 647 O O . GLY A 1 87 ? 57.117 44.282 4.101 1.00 6.60 87 GLY A O 1
ATOM 648 N N . ILE A 1 88 ? 56.602 45.194 2.113 1.00 6.13 88 ILE A N 1
ATOM 649 C CA . ILE A 1 88 ? 56.183 43.926 1.532 1.00 6.29 88 ILE A CA 1
ATOM 650 C C . ILE A 1 88 ? 57.356 42.943 1.570 1.00 6.67 88 ILE A C 1
ATOM 651 O O . ILE A 1 88 ? 57.199 41.791 1.978 1.00 7.23 88 ILE A O 1
ATOM 656 N N . GLU A 1 89 ? 58.528 43.418 1.155 1.00 6.63 89 GLU A N 1
ATOM 657 C CA . GLU A 1 89 ? 59.755 42.622 1.132 1.00 7.43 89 GLU A CA 1
ATOM 658 C C . GLU A 1 89 ? 60.167 42.139 2.523 1.00 7.35 89 GLU A C 1
ATOM 659 O O . GLU A 1 89 ? 60.477 40.962 2.719 1.00 7.37 89 GLU A O 1
ATOM 665 N N . LEU A 1 90 ? 60.184 43.058 3.485 1.00 7.31 90 LEU A N 1
ATOM 666 C CA . LEU A 1 90 ? 60.591 42.721 4.845 1.00 7.44 90 LEU A CA 1
ATOM 667 C C . LEU A 1 90 ? 59.769 41.594 5.464 1.00 6.93 90 LEU A C 1
ATOM 668 O O . LEU A 1 90 ? 60.313 40.730 6.155 1.00 7.41 90 LEU A O 1
ATOM 673 N N . LEU A 1 91 ? 58.465 41.597 5.222 1.00 6.96 91 LEU A N 1
ATOM 674 C CA . LEU A 1 91 ? 57.603 40.561 5.775 1.00 6.87 91 LEU A CA 1
ATOM 675 C C . LEU A 1 91 ? 57.952 39.176 5.226 1.00 6.93 91 LEU A C 1
ATOM 676 O O . LEU A 1 91 ? 57.976 38.196 5.970 1.00 7.14 91 LEU A O 1
ATOM 681 N N . ILE A 1 92 ? 58.237 39.090 3.932 1.00 6.69 92 ILE A N 1
ATOM 682 C CA . ILE A 1 92 ? 58.603 37.807 3.338 1.00 7.02 92 ILE A CA 1
ATOM 683 C C . ILE A 1 92 ? 59.989 37.391 3.837 1.00 7.37 92 ILE A C 1
ATOM 684 O O . ILE A 1 92 ? 60.230 36.225 4.163 1.00 7.48 92 ILE A O 1
ATOM 689 N N . ARG A 1 93 ? 60.888 38.366 3.897 1.00 7.84 93 ARG A N 1
ATOM 690 C CA . ARG A 1 93 ? 62.265 38.167 4.341 1.00 8.37 93 ARG A CA 1
ATOM 691 C C . ARG A 1 93 ? 62.354 37.643 5.775 1.00 8.03 93 ARG A C 1
ATOM 692 O O . ARG A 1 93 ? 63.258 36.873 6.105 1.00 8.03 93 ARG A O 1
ATOM 700 N N . ALA A 1 94 ? 61.411 38.045 6.621 1.00 7.69 94 ALA A N 1
ATOM 701 C CA . ALA A 1 94 ? 61.422 37.624 8.017 1.00 7.64 94 ALA A CA 1
ATOM 702 C C . ALA A 1 94 ? 60.644 36.348 8.317 1.00 7.51 94 ALA A C 1
ATOM 703 O O . ALA A 1 94 ? 61.046 35.563 9.179 1.00 7.66 94 ALA A O 1
ATOM 705 N N . PHE A 1 95 ? 59.545 36.126 7.601 1.00 7.82 95 PHE A N 1
ATOM 706 C CA . PHE A 1 95 ? 58.704 34.965 7.881 1.00 7.66 95 PHE A CA 1
ATOM 707 C C . PHE A 1 95 ? 58.640 33.814 6.883 1.00 8.08 95 PHE A C 1
ATOM 708 O O . PHE A 1 95 ? 58.147 32.738 7.226 1.00 8.62 95 PHE A O 1
ATOM 716 N N . CYS A 1 96 ? 59.132 34.017 5.666 1.00 8.06 96 CYS A N 1
ATOM 717 C CA . CYS A 1 96 ? 59.058 32.968 4.652 1.00 8.97 96 CYS A CA 1
ATOM 718 C C . CYS A 1 96 ? 60.384 32.328 4.289 1.00 9.63 96 CYS A C 1
ATOM 719 O O . CYS A 1 96 ? 61.248 32.972 3.695 1.00 9.77 96 CYS A O 1
ATOM 722 N N . GLU A 1 97 ? 60.532 31.053 4.627 1.00 10.68 97 GLU A N 1
ATOM 723 C CA . GLU A 1 97 ? 61.752 30.326 4.307 1.00 11.73 97 GLU A CA 1
ATOM 724 C C . GLU A 1 97 ? 61.717 29.977 2.821 1.00 11.72 97 GLU A C 1
ATOM 725 O O . GLU A 1 97 ? 60.819 29.271 2.366 1.00 11.56 97 GLU A O 1
ATOM 731 N N . PRO A 1 98 ? 62.687 30.478 2.042 1.00 11.91 98 PRO A N 1
ATOM 732 C CA . PRO A 1 98 ? 62.714 30.186 0.606 1.00 12.43 98 PRO A CA 1
ATOM 733 C C . PRO A 1 98 ? 62.684 28.690 0.296 1.00 12.97 98 PRO A C 1
ATOM 734 O O . PRO A 1 98 ? 63.442 27.912 0.877 1.00 13.28 98 PRO A O 1
ATOM 738 N N . GLY A 1 99 ? 61.798 28.298 -0.616 1.00 13.50 99 GLY A N 1
ATOM 739 C CA . GLY A 1 99 ? 61.690 26.902 -1.001 1.00 13.93 99 GLY A CA 1
ATOM 740 C C . GLY A 1 99 ? 60.895 26.037 -0.043 1.00 14.26 99 GLY A C 1
ATOM 741 O O . GLY A 1 99 ? 60.738 24.836 -0.268 1.00 14.77 99 GLY A O 1
ATOM 742 N N . LYS A 1 100 ? 60.391 26.639 1.027 1.00 14.14 100 LYS A N 1
ATOM 743 C CA . LYS A 1 100 ? 59.615 25.903 2.017 1.00 14.08 100 LYS A CA 1
ATOM 744 C C . LYS A 1 100 ? 58.260 26.552 2.282 1.00 13.67 100 LYS A C 1
ATOM 745 O O . LYS A 1 100 ? 57.216 25.903 2.171 1.00 14.31 100 LYS A O 1
ATOM 751 N N . ASP A 1 101 ? 58.284 27.832 2.635 1.00 12.64 101 ASP A N 1
ATOM 752 C CA . ASP A 1 101 ? 57.062 28.570 2.934 1.00 11.89 101 ASP A CA 1
ATOM 753 C C . ASP A 1 101 ? 56.529 29.323 1.727 1.00 11.34 101 ASP A C 1
ATOM 754 O O . ASP A 1 101 ? 57.227 29.519 0.734 1.00 11.40 101 ASP A O 1
ATOM 759 N N . ALA A 1 102 ? 55.282 29.761 1.829 1.00 10.26 102 ALA A N 1
ATOM 760 C CA . ALA A 1 102 ? 54.650 30.484 0.742 1.00 9.22 102 ALA A CA 1
ATOM 761 C C . ALA A 1 102 ? 53.886 31.695 1.246 1.00 8.79 102 ALA A C 1
ATOM 762 O O . ALA A 1 102 ? 53.654 31.849 2.447 1.00 8.63 102 ALA A O 1
ATOM 764 N N . ILE A 1 103 ? 53.530 32.575 0.316 1.00 8.32 103 ILE A N 1
ATOM 765 C CA . ILE A 1 103 ? 52.719 33.732 0.650 1.00 7.97 103 ILE A CA 1
ATOM 766 C C . ILE A 1 103 ? 51.411 33.450 -0.066 1.00 7.69 103 ILE A C 1
ATOM 767 O O . ILE A 1 103 ? 51.341 32.566 -0.924 1.00 7.64 103 ILE A O 1
ATOM 772 N N . LEU A 1 104 ? 50.371 34.188 0.291 1.00 7.58 104 LEU A N 1
ATOM 773 C CA . LEU A 1 104 ? 49.085 34.002 -0.352 1.00 7.39 104 LEU A CA 1
ATOM 774 C C . LEU A 1 104 ? 48.479 35.365 -0.612 1.00 7.46 104 LEU A C 1
ATOM 775 O O . LEU A 1 104 ? 48.517 36.245 0.249 1.00 6.82 104 LEU A O 1
ATOM 780 N N . TYR A 1 105 ? 47.964 35.550 -1.821 1.00 7.28 105 TYR A N 1
ATOM 781 C CA . TYR A 1 105 ? 47.296 36.790 -2.175 1.00 7.89 105 TYR A CA 1
ATOM 782 C C . TYR A 1 105 ? 46.114 36.434 -3.061 1.00 7.49 105 TYR A C 1
ATOM 783 O O . TYR A 1 105 ? 45.999 35.298 -3.532 1.00 6.76 105 TYR A O 1
ATOM 792 N N . CYS A 1 106 ? 45.247 37.406 -3.299 1.00 7.35 106 CYS A N 1
ATOM 793 C CA . CYS A 1 106 ? 44.023 37.150 -4.040 1.00 7.38 106 CYS A CA 1
ATOM 794 C C . CYS A 1 106 ? 43.792 38.079 -5.222 1.00 7.16 106 CYS A C 1
ATOM 795 O O . CYS A 1 106 ? 43.301 39.192 -5.059 1.00 7.12 106 CYS A O 1
ATOM 798 N N . PRO A 1 107 ? 44.133 37.619 -6.436 1.00 7.35 107 PRO A N 1
ATOM 799 C CA . PRO A 1 107 ? 43.969 38.400 -7.666 1.00 7.25 107 PRO A CA 1
ATOM 800 C C . PRO A 1 107 ? 42.508 38.726 -7.979 1.00 7.23 107 PRO A C 1
ATOM 801 O O . PRO A 1 107 ? 41.600 37.969 -7.633 1.00 7.13 107 PRO A O 1
ATOM 805 N N . PRO A 1 108 ? 42.266 39.859 -8.653 1.00 7.42 108 PRO A N 1
ATOM 806 C CA . PRO A 1 108 ? 43.270 40.818 -9.126 1.00 7.14 108 PRO A CA 1
ATOM 807 C C . PRO A 1 108 ? 43.663 41.801 -8.031 1.00 7.41 108 PRO A C 1
ATOM 808 O O . PRO A 1 108 ? 42.803 42.369 -7.364 1.00 7.21 108 PRO A O 1
ATOM 812 N N . THR A 1 109 ? 44.961 42.002 -7.848 1.00 7.39 109 THR A N 1
ATOM 813 C CA . THR A 1 109 ? 45.419 42.926 -6.823 1.00 7.62 109 THR A CA 1
ATOM 814 C C . THR A 1 109 ? 46.815 43.472 -7.139 1.00 7.80 109 THR A C 1
ATOM 815 O O . THR A 1 109 ? 47.344 43.245 -8.228 1.00 8.17 109 THR A O 1
ATOM 819 N N . TYR A 1 110 ? 47.397 44.199 -6.189 1.00 8.27 110 TYR A N 1
ATOM 820 C CA . TYR A 1 110 ? 48.724 44.789 -6.366 1.00 8.67 110 TYR A CA 1
ATOM 821 C C . TYR A 1 110 ? 49.729 43.711 -6.765 1.00 8.65 110 TYR A C 1
ATOM 822 O O . TYR A 1 110 ? 49.769 42.637 -6.164 1.00 9.18 110 TYR A O 1
ATOM 831 N N . GLY A 1 111 ? 50.555 44.013 -7.764 1.00 8.72 111 GLY A N 1
ATOM 832 C CA . GLY A 1 111 ? 51.514 43.037 -8.251 1.00 8.37 111 GLY A CA 1
ATOM 833 C C . GLY A 1 111 ? 52.818 42.804 -7.510 1.00 9.11 111 GLY A C 1
ATOM 834 O O . GLY A 1 111 ? 53.490 41.804 -7.771 1.00 8.32 111 GLY A O 1
ATOM 843 N N . TYR A 1 113 ? 53.403 41.885 -4.388 1.00 8.24 113 TYR A N 1
ATOM 844 C CA . TYR A 1 113 ? 53.446 40.788 -3.426 1.00 8.09 113 TYR A CA 1
ATOM 845 C C . TYR A 1 113 ? 54.094 39.608 -4.144 1.00 8.34 113 TYR A C 1
ATOM 846 O O . TYR A 1 113 ? 55.030 38.983 -3.638 1.00 8.28 113 TYR A O 1
ATOM 855 N N . SER A 1 114 ? 53.578 39.312 -5.334 1.00 8.54 114 SER A N 1
ATOM 856 C CA . SER A 1 114 ? 54.075 38.206 -6.143 1.00 8.90 114 SER A CA 1
ATOM 857 C C . SER A 1 114 ? 55.502 38.436 -6.622 1.00 8.73 114 SER A C 1
ATOM 858 O O . SER A 1 114 ? 56.321 37.521 -6.605 1.00 8.84 114 SER A O 1
ATOM 861 N N . VAL A 1 115 ? 55.799 39.655 -7.054 1.00 8.18 115 VAL A N 1
ATOM 862 C CA . VAL A 1 115 ? 57.137 39.970 -7.537 1.00 7.83 115 VAL A CA 1
ATOM 863 C C . VAL A 1 115 ? 58.188 39.774 -6.447 1.00 7.84 115 VAL A C 1
ATOM 864 O O . VAL A 1 115 ? 59.244 39.190 -6.693 1.00 8.12 115 VAL A O 1
ATOM 868 N N . SER A 1 116 ? 57.901 40.252 -5.241 1.00 7.78 116 SER A N 1
ATOM 869 C CA . SER A 1 116 ? 58.852 40.109 -4.148 1.00 7.61 116 SER A CA 1
ATOM 870 C C . SER A 1 116 ? 59.056 38.641 -3.802 1.00 7.68 116 SER A C 1
ATOM 871 O O . SER A 1 116 ? 60.189 38.184 -3.673 1.00 7.32 116 SER A O 1
ATOM 874 N N . ALA A 1 117 ? 57.963 37.897 -3.663 1.00 7.79 117 ALA A N 1
ATOM 875 C CA . ALA A 1 117 ? 58.067 36.479 -3.335 1.00 7.72 117 ALA A CA 1
ATOM 876 C C . ALA A 1 117 ? 58.826 35.721 -4.421 1.00 7.64 117 ALA A C 1
ATOM 877 O O . ALA A 1 117 ? 59.730 34.943 -4.121 1.00 7.81 117 ALA A O 1
ATOM 879 N N . GLU A 1 118 ? 58.477 35.957 -5.681 1.00 8.03 118 GLU A N 1
ATOM 880 C CA . GLU A 1 118 ? 59.141 35.255 -6.777 1.00 8.46 118 GLU A CA 1
ATOM 881 C C . GLU A 1 118 ? 60.630 35.564 -6.853 1.00 8.61 118 GLU A C 1
ATOM 882 O O . GLU A 1 118 ? 61.438 34.688 -7.161 1.00 8.76 118 GLU A O 1
ATOM 888 N N . THR A 1 119 ? 60.988 36.812 -6.574 1.00 8.39 119 THR A N 1
ATOM 889 C CA . THR A 1 119 ? 62.381 37.242 -6.617 1.00 8.29 119 THR A CA 1
ATOM 890 C C . THR A 1 119 ? 63.179 36.639 -5.465 1.00 8.13 119 THR A C 1
ATOM 891 O O . THR A 1 119 ? 64.317 36.205 -5.645 1.00 8.18 119 THR A O 1
ATOM 895 N N . ILE A 1 120 ? 62.577 36.613 -4.280 1.00 8.06 120 ILE A N 1
ATOM 896 C CA . ILE A 1 120 ? 63.234 36.043 -3.108 1.00 8.19 120 ILE A CA 1
ATOM 897 C C . ILE A 1 120 ? 63.335 34.518 -3.249 1.00 8.49 120 ILE A C 1
ATOM 898 O O . ILE A 1 120 ? 64.319 33.908 -2.816 1.00 9.13 120 ILE A O 1
ATOM 903 N N . GLY A 1 121 ? 62.316 33.921 -3.865 1.00 9.10 121 GLY A N 1
ATOM 904 C CA . GLY A 1 121 ? 62.279 32.481 -4.069 1.00 9.45 121 GLY A CA 1
ATOM 905 C C . GLY A 1 121 ? 61.289 31.799 -3.145 1.00 9.93 121 GLY A C 1
ATOM 906 O O . GLY A 1 121 ? 61.551 30.718 -2.614 1.00 10.50 121 GLY A O 1
ATOM 907 N N . VAL A 1 122 ? 60.141 32.440 -2.956 1.00 9.89 122 VAL A N 1
ATOM 908 C CA . VAL A 1 122 ? 59.084 31.924 -2.095 1.00 10.10 122 VAL A CA 1
ATOM 909 C C . VAL A 1 122 ? 57.838 31.649 -2.935 1.00 10.61 122 VAL A C 1
ATOM 910 O O . VAL A 1 122 ? 57.460 32.455 -3.787 1.00 10.33 122 VAL A O 1
ATOM 914 N N . GLU A 1 123 ? 57.209 30.502 -2.691 1.00 11.29 123 GLU A N 1
ATOM 915 C CA . GLU A 1 123 ? 56.015 30.112 -3.431 1.00 12.25 123 GLU A CA 1
ATOM 916 C C . GLU A 1 123 ? 54.918 31.145 -3.317 1.00 12.29 123 GLU A C 1
ATOM 917 O O . GLU A 1 123 ? 54.717 31.749 -2.260 1.00 12.05 123 GLU A O 1
ATOM 923 N N . CYS A 1 124 ? 54.213 31.328 -4.424 1.00 12.88 124 CYS A N 1
ATOM 924 C CA . CYS A 1 124 ? 53.097 32.254 -4.491 1.00 13.55 124 CYS A CA 1
ATOM 925 C C . CYS A 1 124 ? 51.819 31.445 -4.584 1.00 13.47 124 CYS A C 1
ATOM 926 O O . CYS A 1 124 ? 51.584 30.740 -5.571 1.00 14.35 124 CYS A O 1
ATOM 929 N N . ARG A 1 125 ? 51.002 31.534 -3.546 1.00 13.03 125 ARG A N 1
ATOM 930 C CA . ARG A 1 125 ? 49.738 30.832 -3.559 1.00 13.02 125 ARG A CA 1
ATOM 931 C C . ARG A 1 125 ? 48.668 31.857 -3.848 1.00 12.31 125 ARG A C 1
ATOM 932 O O . ARG A 1 125 ? 48.624 32.917 -3.225 1.00 12.18 125 ARG A O 1
ATOM 940 N N . THR A 1 126 ? 47.795 31.544 -4.792 1.00 11.41 126 THR A N 1
ATOM 941 C CA . THR A 1 126 ? 46.747 32.481 -5.129 1.00 11.00 126 THR A CA 1
ATOM 942 C C . THR A 1 126 ? 45.347 31.918 -4.977 1.00 10.44 126 THR A C 1
ATOM 943 O O . THR A 1 126 ? 45.087 30.756 -5.292 1.00 10.56 126 THR A O 1
ATOM 947 N N . VAL A 1 127 ? 44.461 32.768 -4.469 1.00 9.46 127 VAL A N 1
ATOM 948 C CA . VAL A 1 127 ? 43.050 32.448 -4.309 1.00 9.14 127 VAL A CA 1
ATOM 949 C C . VAL A 1 127 ? 42.308 33.687 -4.803 1.00 8.87 127 VAL A C 1
ATOM 950 O O . VAL A 1 127 ? 42.114 34.654 -4.062 1.00 8.43 127 VAL A O 1
ATOM 954 N N . PRO A 1 128 ? 41.903 33.684 -6.077 1.00 8.73 128 PRO A N 1
ATOM 955 C CA . PRO A 1 128 ? 41.184 34.820 -6.651 1.00 8.84 128 PRO A CA 1
ATOM 956 C C . PRO A 1 128 ? 40.008 35.252 -5.785 1.00 8.60 128 PRO A C 1
ATOM 957 O O . PRO A 1 128 ? 39.349 34.423 -5.156 1.00 8.77 128 PRO A O 1
ATOM 961 N N . THR A 1 129 ? 39.748 36.553 -5.744 1.00 8.64 129 THR A N 1
ATOM 962 C CA . THR A 1 129 ? 38.618 37.045 -4.973 1.00 8.33 129 THR A CA 1
ATOM 963 C C . THR A 1 129 ? 37.345 36.661 -5.721 1.00 8.60 129 THR A C 1
ATOM 964 O O . THR A 1 129 ? 37.400 36.199 -6.864 1.00 8.80 129 THR A O 1
ATOM 968 N N . LEU A 1 130 ? 36.204 36.844 -5.067 1.00 9.08 130 LEU A N 1
ATOM 969 C CA . LEU A 1 130 ? 34.915 36.512 -5.657 1.00 9.53 130 LEU A CA 1
ATOM 970 C C . LEU A 1 130 ? 34.561 37.484 -6.775 1.00 10.01 130 LEU A C 1
ATOM 971 O O . LEU A 1 130 ? 35.342 38.375 -7.101 1.00 10.25 130 LEU A O 1
ATOM 976 N N . ASP A 1 131 ? 33.382 37.314 -7.366 1.00 10.49 131 ASP A N 1
ATOM 977 C CA . ASP A 1 131 ? 32.964 38.187 -8.456 1.00 11.26 131 ASP A CA 1
ATOM 978 C C . ASP A 1 131 ? 32.962 39.665 -8.088 1.00 10.81 131 ASP A C 1
ATOM 979 O O . ASP A 1 131 ? 33.284 40.515 -8.921 1.00 11.02 131 ASP A O 1
ATOM 984 N N . ASN A 1 132 ? 32.598 39.973 -6.845 1.00 9.83 132 ASN A N 1
ATOM 985 C CA . ASN A 1 132 ? 32.568 41.361 -6.393 1.00 9.12 132 ASN A CA 1
ATOM 986 C C . ASN A 1 132 ? 33.876 41.754 -5.712 1.00 9.04 132 ASN A C 1
ATOM 987 O O . ASN A 1 132 ? 33.948 42.766 -5.009 1.00 9.13 132 ASN A O 1
ATOM 992 N N . TRP A 1 133 ? 34.896 40.931 -5.927 1.00 8.34 133 TRP A N 1
ATOM 993 C CA . TRP A 1 133 ? 36.239 41.140 -5.390 1.00 7.60 133 TRP A CA 1
ATOM 994 C C . TRP A 1 133 ? 36.384 41.028 -3.876 1.00 7.16 133 TRP A C 1
ATOM 995 O O . TRP A 1 133 ? 37.369 41.488 -3.296 1.00 6.76 133 TRP A O 1
ATOM 1006 N N . GLN A 1 134 ? 35.395 40.413 -3.236 1.00 6.73 134 GLN A N 1
ATOM 1007 C CA . GLN A 1 134 ? 35.467 40.180 -1.800 1.00 6.50 134 GLN A CA 1
ATOM 1008 C C . GLN A 1 134 ? 36.249 38.874 -1.648 1.00 6.92 134 GLN A C 1
ATOM 1009 O O . GLN A 1 134 ? 36.413 38.126 -2.615 1.00 7.00 134 GLN A O 1
ATOM 1015 N N . LEU A 1 135 ? 36.734 38.593 -0.445 1.00 7.26 135 LEU A N 1
ATOM 1016 C CA . LEU A 1 135 ? 37.537 37.398 -0.228 1.00 7.13 135 LEU A CA 1
ATOM 1017 C C . LEU A 1 135 ? 36.817 36.062 -0.359 1.00 7.23 135 LEU A C 1
ATOM 1018 O O . LEU A 1 135 ? 35.696 35.896 0.122 1.00 7.41 135 LEU A O 1
ATOM 1023 N N . ASP A 1 136 ? 37.477 35.109 -1.012 1.00 7.10 136 ASP A N 1
ATOM 1024 C CA . ASP A 1 136 ? 36.929 33.766 -1.144 1.00 7.45 136 ASP A CA 1
ATOM 1025 C C . ASP A 1 136 ? 37.446 33.056 0.103 1.00 7.30 136 ASP A C 1
ATOM 1026 O O . ASP A 1 136 ? 38.440 32.335 0.050 1.00 7.07 136 ASP A O 1
ATOM 1031 N N . LEU A 1 137 ? 36.772 33.282 1.225 1.00 7.12 137 LEU A N 1
ATOM 1032 C CA . LEU A 1 137 ? 37.175 32.705 2.501 1.00 7.30 137 LEU A CA 1
ATOM 1033 C C . LEU A 1 137 ? 37.271 31.185 2.522 1.00 7.67 137 LEU A C 1
ATOM 1034 O O . LEU A 1 137 ? 38.197 30.621 3.111 1.00 7.35 137 LEU A O 1
ATOM 1039 N N . GLN A 1 138 ? 36.314 30.511 1.898 1.00 8.36 138 GLN A N 1
ATOM 1040 C CA . GLN A 1 138 ? 36.357 29.059 1.875 1.00 8.85 138 GLN A CA 1
ATOM 1041 C C . GLN A 1 138 ? 37.591 28.610 1.097 1.00 9.13 138 GLN A C 1
ATOM 1042 O O . GLN A 1 138 ? 38.287 27.678 1.501 1.00 9.41 138 GLN A O 1
ATOM 1048 N N . GLY A 1 139 ? 37.869 29.290 -0.011 1.00 9.12 139 GLY A N 1
ATOM 1049 C CA . GLY A 1 139 ? 39.024 28.938 -0.819 1.00 9.36 139 GLY A CA 1
ATOM 1050 C C . GLY A 1 139 ? 40.319 29.121 -0.055 1.00 9.57 139 GLY A C 1
ATOM 1051 O O . GLY A 1 139 ? 41.215 28.278 -0.113 1.00 10.28 139 GLY A O 1
ATOM 1052 N N . ILE A 1 140 ? 40.419 30.232 0.663 1.00 9.36 140 ILE A N 1
ATOM 1053 C CA . ILE A 1 140 ? 41.604 30.531 1.454 1.00 9.45 140 ILE A CA 1
ATOM 1054 C C . ILE A 1 140 ? 41.785 29.501 2.568 1.00 10.05 140 ILE A C 1
ATOM 1055 O O . ILE A 1 140 ? 42.897 29.035 2.819 1.00 9.83 140 ILE A O 1
ATOM 1060 N N . SER A 1 141 ? 40.685 29.141 3.223 1.00 10.57 141 SER A N 1
ATOM 1061 C CA . SER A 1 141 ? 40.727 28.185 4.326 1.00 10.85 141 SER A CA 1
ATOM 1062 C C . SER A 1 141 ? 41.325 26.835 3.956 1.00 11.36 141 SER A C 1
ATOM 1063 O O . SER A 1 141 ? 41.906 26.157 4.807 1.00 11.76 141 SER A O 1
ATOM 1066 N N . ASP A 1 142 ? 41.180 26.443 2.696 1.00 11.60 142 ASP A N 1
ATOM 1067 C CA . ASP A 1 142 ? 41.698 25.158 2.250 1.00 12.32 142 ASP A CA 1
ATOM 1068 C C . ASP A 1 142 ? 43.051 25.252 1.548 1.00 12.37 142 ASP A C 1
ATOM 1069 O O . ASP A 1 142 ? 43.565 24.250 1.055 1.00 12.63 142 ASP A O 1
ATOM 1074 N N . LYS A 1 143 ? 43.643 26.442 1.517 1.00 12.24 143 LYS A N 1
ATOM 1075 C CA . LYS A 1 143 ? 44.938 26.609 0.863 1.00 12.49 143 LYS A CA 1
ATOM 1076 C C . LYS A 1 143 ? 45.975 27.327 1.726 1.00 12.23 143 LYS A C 1
ATOM 1077 O O . LYS A 1 143 ? 46.863 28.002 1.201 1.00 12.34 143 LYS A O 1
ATOM 1083 N N . LEU A 1 144 ? 45.877 27.167 3.042 1.00 12.37 144 LEU A N 1
ATOM 1084 C CA . LEU A 1 144 ? 46.805 27.820 3.964 1.00 12.60 144 LEU A CA 1
ATOM 1085 C C . LEU A 1 144 ? 48.027 27.001 4.394 1.00 13.35 144 LEU A C 1
ATOM 1086 O O . LEU A 1 144 ? 48.914 27.523 5.067 1.00 13.35 144 LEU A O 1
ATOM 1091 N N . ASP A 1 145 ? 48.086 25.730 4.005 1.00 14.05 145 ASP A N 1
ATOM 1092 C CA . ASP A 1 145 ? 49.217 24.882 4.383 1.00 14.79 145 ASP A CA 1
ATOM 1093 C C . ASP A 1 145 ? 50.544 25.371 3.817 1.00 14.31 145 ASP A C 1
ATOM 1094 O O . ASP A 1 145 ? 50.747 25.377 2.610 1.00 15.05 145 ASP A O 1
ATOM 1099 N N . GLY A 1 146 ? 51.453 25.764 4.700 1.00 13.64 146 GLY A N 1
ATOM 1100 C CA . GLY A 1 146 ? 52.751 26.241 4.260 1.00 12.31 146 GLY A CA 1
ATOM 1101 C C . GLY A 1 146 ? 52.801 27.742 4.066 1.00 11.16 146 GLY A C 1
ATOM 1102 O O . GLY A 1 146 ? 53.864 28.313 3.821 1.00 11.24 146 GLY A O 1
ATOM 1103 N N . VAL A 1 147 ? 51.644 28.386 4.166 1.00 10.43 147 VAL A N 1
ATOM 1104 C CA . VAL A 1 147 ? 51.573 29.831 4.006 1.00 9.37 147 VAL A CA 1
ATOM 1105 C C . VAL A 1 147 ? 52.011 30.508 5.297 1.00 8.93 147 VAL A C 1
ATOM 1106 O O . VAL A 1 147 ? 51.551 30.155 6.380 1.00 8.92 147 VAL A O 1
ATOM 1110 N N . LYS A 1 148 ? 52.905 31.485 5.168 1.00 8.30 148 LYS A N 1
ATOM 1111 C CA . LYS A 1 148 ? 53.422 32.222 6.315 1.00 8.38 148 LYS A CA 1
ATOM 1112 C C . LYS A 1 148 ? 52.968 33.676 6.327 1.00 7.72 148 LYS A C 1
ATOM 1113 O O . LYS A 1 148 ? 52.928 34.306 7.384 1.00 7.34 148 LYS A O 1
ATOM 1119 N N . VAL A 1 149 ? 52.641 34.210 5.153 1.00 7.22 149 VAL A N 1
ATOM 1120 C CA . VAL A 1 149 ? 52.191 35.594 5.048 1.00 6.75 149 VAL A CA 1
ATOM 1121 C C . VAL A 1 149 ? 51.065 35.705 4.031 1.00 6.64 149 VAL A C 1
ATOM 1122 O O . VAL A 1 149 ? 51.169 35.179 2.923 1.00 6.40 149 VAL A O 1
ATOM 1126 N N . VAL A 1 150 ? 49.987 36.377 4.425 1.00 6.19 150 VAL A N 1
ATOM 1127 C CA . VAL A 1 150 ? 48.837 36.591 3.549 1.00 6.15 150 VAL A CA 1
ATOM 1128 C C . VAL A 1 150 ? 48.689 38.090 3.327 1.00 6.45 150 VAL A C 1
ATOM 1129 O O . VAL A 1 150 ? 48.613 38.857 4.287 1.00 6.99 150 VAL A O 1
ATOM 1133 N N . TYR A 1 151 ? 48.658 38.511 2.066 1.00 6.35 151 TYR A N 1
ATOM 1134 C CA . TYR A 1 151 ? 48.494 39.926 1.760 1.00 6.40 151 TYR A CA 1
ATOM 1135 C C . TYR A 1 151 ? 47.090 40.201 1.255 1.00 6.30 151 TYR A C 1
ATOM 1136 O O . TYR A 1 151 ? 46.601 39.510 0.362 1.00 6.81 151 TYR A O 1
ATOM 1145 N N . VAL A 1 152 ? 46.443 41.199 1.840 1.00 6.27 152 VAL A N 1
ATOM 1146 C CA . VAL A 1 152 ? 45.109 41.603 1.412 1.00 6.21 152 VAL A CA 1
ATOM 1147 C C . VAL A 1 152 ? 45.088 43.122 1.333 1.00 5.94 152 VAL A C 1
ATOM 1148 O O . VAL A 1 152 ? 45.293 43.816 2.333 1.00 5.41 152 VAL A O 1
ATOM 1152 N N . CYS A 1 153 ? 44.849 43.632 0.131 1.00 5.68 153 CYS A N 1
ATOM 1153 C CA . CYS A 1 153 ? 44.814 45.065 -0.108 1.00 5.62 153 CYS A CA 1
ATOM 1154 C C . CYS A 1 153 ? 43.391 45.576 0.121 1.00 5.55 153 CYS A C 1
ATOM 1155 O O . CYS A 1 153 ? 42.449 45.119 -0.523 1.00 5.20 153 CYS A O 1
ATOM 1158 N N . SER A 1 154 ? 43.240 46.511 1.055 1.00 5.53 154 SER A N 1
ATOM 1159 C CA . SER A 1 154 ? 41.931 47.072 1.364 1.00 5.55 154 SER A CA 1
ATOM 1160 C C . SER A 1 154 ? 42.057 48.524 1.808 1.00 5.33 154 SER A C 1
ATOM 1161 O O . SER A 1 154 ? 42.656 48.815 2.846 1.00 5.66 154 SER A O 1
ATOM 1164 N N . PRO A 1 155 ? 41.512 49.460 1.015 1.00 5.61 155 PRO A N 1
ATOM 1165 C CA . PRO A 1 155 ? 40.800 49.224 -0.246 1.00 5.64 155 PRO A CA 1
ATOM 1166 C C . PRO A 1 155 ? 41.713 48.601 -1.300 1.00 5.65 155 PRO A C 1
ATOM 1167 O O . PRO A 1 155 ? 42.913 48.873 -1.336 1.00 5.72 155 PRO A O 1
ATOM 1171 N N . ASN A 1 156 ? 41.139 47.775 -2.168 1.00 5.32 156 ASN A N 1
ATOM 1172 C CA . ASN A 1 156 ? 41.931 47.087 -3.180 1.00 5.61 156 ASN A CA 1
ATOM 1173 C C . ASN A 1 156 ? 42.342 47.894 -4.400 1.00 5.76 156 ASN A C 1
ATOM 1174 O O . ASN A 1 156 ? 41.595 48.735 -4.896 1.00 5.60 156 ASN A O 1
ATOM 1179 N N . ASN A 1 157 ? 43.557 47.623 -4.861 1.00 6.19 157 ASN A N 1
ATOM 1180 C CA . ASN A 1 157 ? 44.103 48.229 -6.065 1.00 6.56 157 ASN A CA 1
ATOM 1181 C C . ASN A 1 157 ? 44.175 46.997 -6.957 1.00 6.73 157 ASN A C 1
ATOM 1182 O O . ASN A 1 157 ? 44.780 45.994 -6.578 1.00 6.85 157 ASN A O 1
ATOM 1187 N N . PRO A 1 158 ? 43.648 47.076 -8.186 1.00 6.78 158 PRO A N 1
ATOM 1188 C CA . PRO A 1 158 ? 42.993 48.183 -8.884 1.00 6.79 158 PRO A CA 1
ATOM 1189 C C . PRO A 1 158 ? 41.472 48.328 -8.837 1.00 6.33 158 PRO A C 1
ATOM 1190 O O . PRO A 1 158 ? 40.938 49.273 -9.424 1.00 6.18 158 PRO A O 1
ATOM 1194 N N . THR A 1 159 ? 40.770 47.432 -8.153 1.00 6.13 159 THR A N 1
ATOM 1195 C CA . THR A 1 159 ? 39.309 47.485 -8.146 1.00 6.30 159 THR A CA 1
ATOM 1196 C C . THR A 1 159 ? 38.654 48.625 -7.365 1.00 6.36 159 THR A C 1
ATOM 1197 O O . THR A 1 159 ? 37.550 49.056 -7.712 1.00 6.41 159 THR A O 1
ATOM 1201 N N . GLY A 1 160 ? 39.320 49.093 -6.311 1.00 6.16 160 GLY A N 1
ATOM 1202 C CA . GLY A 1 160 ? 38.830 50.231 -5.547 1.00 6.26 160 GLY A CA 1
ATOM 1203 C C . GLY A 1 160 ? 37.945 50.055 -4.330 1.00 6.13 160 GLY A C 1
ATOM 1204 O O . GLY A 1 160 ? 37.754 51.011 -3.568 1.00 6.08 160 GLY A O 1
ATOM 1205 N N . GLN A 1 161 ? 37.414 48.858 -4.119 1.00 5.88 161 GLN A N 1
ATOM 1206 C CA . GLN A 1 161 ? 36.522 48.637 -2.989 1.00 5.83 161 GLN A CA 1
ATOM 1207 C C . GLN A 1 161 ? 37.192 48.160 -1.708 1.00 5.88 161 GLN A C 1
ATOM 1208 O O . GLN A 1 161 ? 38.312 47.648 -1.720 1.00 5.68 161 GLN A O 1
ATOM 1214 N N . LEU A 1 162 ? 36.488 48.345 -0.595 1.00 5.98 162 LEU A N 1
ATOM 1215 C CA . LEU A 1 162 ? 36.981 47.906 0.701 1.00 6.26 162 LEU A CA 1
ATOM 1216 C C . LEU A 1 162 ? 36.615 46.448 0.915 1.00 6.62 162 LEU A C 1
ATOM 1217 O O . LEU A 1 162 ? 35.589 45.973 0.418 1.00 7.13 162 LEU A O 1
ATOM 1222 N N . ILE A 1 163 ? 37.467 45.733 1.638 1.00 6.69 163 ILE A N 1
ATOM 1223 C CA . ILE A 1 163 ? 37.195 44.343 1.963 1.00 6.76 163 ILE A CA 1
ATOM 1224 C C . ILE A 1 163 ? 36.305 44.397 3.207 1.00 6.82 163 ILE A C 1
ATOM 1225 O O . ILE A 1 163 ? 36.583 45.150 4.143 1.00 7.21 163 ILE A O 1
ATOM 1230 N N . ASN A 1 164 ? 35.224 43.623 3.207 1.00 7.06 164 ASN A N 1
ATOM 1231 C CA . ASN A 1 164 ? 34.307 43.603 4.346 1.00 7.69 164 ASN A CA 1
ATOM 1232 C C . ASN A 1 164 ? 35.099 43.277 5.610 1.00 7.31 164 ASN A C 1
ATOM 1233 O O . ASN A 1 164 ? 35.769 42.251 5.671 1.00 7.49 164 ASN A O 1
ATOM 1238 N N . PRO A 1 165 ? 35.042 44.151 6.633 1.00 7.18 165 PRO A N 1
ATOM 1239 C CA . PRO A 1 165 ? 35.796 43.851 7.856 1.00 7.21 165 PRO A CA 1
ATOM 1240 C C . PRO A 1 165 ? 35.365 42.532 8.494 1.00 7.68 165 PRO A C 1
ATOM 1241 O O . PRO A 1 165 ? 36.170 41.846 9.122 1.00 7.56 165 PRO A O 1
ATOM 1245 N N . GLN A 1 166 ? 34.096 42.175 8.328 1.00 7.72 166 GLN A N 1
ATOM 1246 C CA . GLN A 1 166 ? 33.606 40.921 8.880 1.00 8.42 166 GLN A CA 1
ATOM 1247 C C . GLN A 1 166 ? 34.406 39.757 8.316 1.00 8.05 166 GLN A C 1
ATOM 1248 O O . GLN A 1 166 ? 34.598 38.744 8.986 1.00 8.27 166 GLN A O 1
ATOM 1254 N N . ASP A 1 167 ? 34.879 39.905 7.080 1.00 7.66 167 ASP A N 1
ATOM 1255 C CA . ASP A 1 167 ? 35.654 38.849 6.449 1.00 7.68 167 ASP A CA 1
ATOM 1256 C C . ASP A 1 167 ? 37.118 38.894 6.874 1.00 7.89 167 ASP A C 1
ATOM 1257 O O . ASP A 1 167 ? 37.808 37.877 6.841 1.00 7.91 167 ASP A O 1
ATOM 1262 N N . PHE A 1 168 ? 37.596 40.070 7.272 1.00 8.16 168 PHE A N 1
ATOM 1263 C CA . PHE A 1 168 ? 38.967 40.178 7.754 1.00 8.20 168 PHE A CA 1
ATOM 1264 C C . PHE A 1 168 ? 39.002 39.439 9.091 1.00 8.46 168 PHE A C 1
ATOM 1265 O O . PHE A 1 168 ? 39.986 38.780 9.419 1.00 8.51 168 PHE A O 1
ATOM 1273 N N . ARG A 1 169 ? 37.918 39.550 9.859 1.00 8.49 169 ARG A N 1
ATOM 1274 C CA . ARG A 1 169 ? 37.823 38.860 11.146 1.00 8.50 169 ARG A CA 1
ATOM 1275 C C . ARG A 1 169 ? 38.027 37.365 10.908 1.00 8.37 169 ARG A C 1
ATOM 1276 O O . ARG A 1 169 ? 38.776 36.702 11.626 1.00 8.56 169 ARG A O 1
ATOM 1284 N N . THR A 1 170 ? 37.351 36.839 9.893 1.00 7.74 170 THR A N 1
ATOM 1285 C CA . THR A 1 170 ? 37.456 35.423 9.566 1.00 7.63 170 THR A CA 1
ATOM 1286 C C . THR A 1 170 ? 38.863 35.051 9.118 1.00 7.82 170 THR A C 1
ATOM 1287 O O . THR A 1 170 ? 39.416 34.045 9.561 1.00 7.83 170 THR A O 1
ATOM 1291 N N . LEU A 1 171 ? 39.443 35.861 8.239 1.00 7.78 171 LEU A N 1
ATOM 1292 C CA . LEU A 1 171 ? 40.791 35.589 7.763 1.00 7.96 171 LEU A CA 1
ATOM 1293 C C . LEU A 1 171 ? 41.779 35.588 8.924 1.00 7.85 171 LEU A C 1
ATOM 1294 O O . LEU A 1 171 ? 42.698 34.770 8.969 1.00 8.36 171 LEU A O 1
ATOM 1299 N N . LEU A 1 172 ? 41.587 36.507 9.864 1.00 7.66 172 LEU A N 1
ATOM 1300 C CA . LEU A 1 172 ? 42.473 36.588 11.017 1.00 7.95 172 LEU A CA 1
ATOM 1301 C C . LEU A 1 172 ? 42.344 35.353 11.902 1.00 8.65 172 LEU A C 1
ATOM 1302 O O . LEU A 1 172 ? 43.326 34.895 12.479 1.00 8.85 172 LEU A O 1
ATOM 1307 N N . GLU A 1 173 ? 41.141 34.795 12.001 1.00 9.44 173 GLU A N 1
ATOM 1308 C CA . GLU A 1 173 ? 40.961 33.596 12.814 1.00 10.27 173 GLU A CA 1
ATOM 1309 C C . GLU A 1 173 ? 41.592 32.392 12.119 1.00 10.05 173 GLU A C 1
ATOM 1310 O O . GLU A 1 173 ? 42.257 31.571 12.755 1.00 10.55 173 GLU A O 1
ATOM 1316 N N . LEU A 1 174 ? 41.380 32.292 10.812 1.00 9.71 174 LEU A N 1
ATOM 1317 C CA . LEU A 1 174 ? 41.933 31.191 10.028 1.00 9.59 174 LEU A CA 1
ATOM 1318 C C . LEU A 1 174 ? 43.454 31.126 10.120 1.00 9.84 174 LEU A C 1
ATOM 1319 O O . LEU A 1 174 ? 44.040 30.045 10.105 1.00 10.44 174 LEU A O 1
ATOM 1324 N N . THR A 1 175 ? 44.081 32.292 10.222 1.00 9.89 175 THR A N 1
ATOM 1325 C CA . THR A 1 175 ? 45.536 32.393 10.264 1.00 9.48 175 THR A CA 1
ATOM 1326 C C . THR A 1 175 ? 46.165 32.472 11.648 1.00 9.91 175 THR A C 1
ATOM 1327 O O . THR A 1 175 ? 47.391 32.502 11.769 1.00 9.59 175 THR A O 1
ATOM 1331 N N . ARG A 1 176 ? 45.342 32.507 12.690 1.00 10.26 176 ARG A N 1
ATOM 1332 C CA . ARG A 1 176 ? 45.864 32.598 14.047 1.00 11.23 176 ARG A CA 1
ATOM 1333 C C . ARG A 1 176 ? 46.867 31.476 14.310 1.00 11.48 176 ARG A C 1
ATOM 1334 O O . ARG A 1 176 ? 46.546 30.296 14.154 1.00 11.57 176 ARG A O 1
ATOM 1342 N N . GLY A 1 177 ? 48.082 31.853 14.696 1.00 11.45 177 GLY A N 1
ATOM 1343 C CA . GLY A 1 177 ? 49.117 30.871 14.976 1.00 11.88 177 GLY A CA 1
ATOM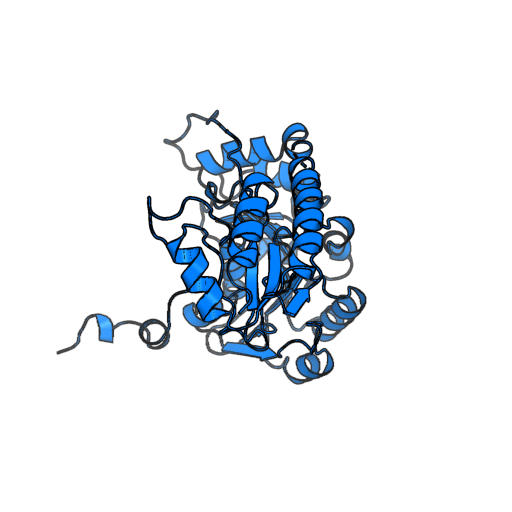 1344 C C . GLY A 1 177 ? 49.640 30.147 13.749 1.00 11.68 177 GLY A C 1
ATOM 1345 O O . GLY A 1 177 ? 50.289 29.104 13.862 1.00 12.18 177 GLY A O 1
ATOM 1346 N N . LYS A 1 178 ? 49.377 30.696 12.567 1.00 11.67 178 LYS A N 1
ATOM 1347 C CA . LYS A 1 178 ? 49.824 30.060 11.338 1.00 11.51 178 LYS A CA 1
ATOM 1348 C C . LYS A 1 178 ? 50.507 31.018 10.371 1.00 10.84 178 LYS A C 1
ATOM 1349 O O . LYS A 1 178 ? 51.538 30.688 9.785 1.00 11.00 178 LYS A O 1
ATOM 1355 N N . ALA A 1 179 ? 49.936 32.206 10.204 1.00 10.04 179 ALA A N 1
ATOM 1356 C CA . ALA A 1 179 ? 50.508 33.168 9.275 1.00 9.17 179 ALA A CA 1
ATOM 1357 C C . ALA A 1 179 ? 50.231 34.612 9.647 1.00 8.60 179 ALA A C 1
ATOM 1358 O O . ALA A 1 179 ? 49.289 34.919 10.381 1.00 9.39 179 ALA A O 1
ATOM 1360 N N . ILE A 1 180 ? 51.071 35.496 9.126 1.00 8.14 180 ILE A N 1
ATOM 1361 C CA . ILE A 1 180 ? 50.920 36.920 9.355 1.00 7.36 180 ILE A CA 1
ATOM 1362 C C . ILE A 1 180 ? 49.930 37.428 8.311 1.00 7.15 180 ILE A C 1
ATOM 1363 O O . ILE A 1 180 ? 50.043 37.087 7.135 1.00 7.35 180 ILE A O 1
ATOM 1368 N N . VAL A 1 181 ? 48.946 38.208 8.744 1.00 6.67 181 VAL A N 1
ATOM 1369 C CA . VAL A 1 181 ? 47.977 38.781 7.817 1.00 6.50 181 VAL A CA 1
ATOM 1370 C C . VAL A 1 181 ? 48.409 40.224 7.616 1.00 6.34 181 VAL A C 1
ATOM 1371 O O . VAL A 1 181 ? 48.525 40.982 8.579 1.00 5.92 181 VAL A O 1
ATOM 1375 N N . VAL A 1 182 ? 48.658 40.593 6.364 1.00 6.23 182 VAL A N 1
ATOM 1376 C CA . VAL A 1 182 ? 49.095 41.945 6.050 1.00 6.27 182 VAL A CA 1
ATOM 1377 C C . VAL A 1 182 ? 48.023 42.712 5.303 1.00 5.93 182 VAL A C 1
ATOM 1378 O O . VAL A 1 182 ? 47.685 42.381 4.166 1.00 6.32 182 VAL A O 1
ATOM 1382 N N . ALA A 1 183 ? 47.475 43.726 5.959 1.00 5.70 183 ALA A N 1
ATOM 1383 C CA . ALA A 1 183 ? 46.455 44.561 5.345 1.00 5.86 183 ALA A CA 1
ATOM 1384 C C . ALA A 1 183 ? 47.180 45.707 4.658 1.00 5.78 183 ALA A C 1
ATOM 1385 O O . ALA A 1 183 ? 47.792 46.548 5.319 1.00 6.18 183 ALA A O 1
ATOM 1387 N N . ASP A 1 184 ? 47.133 45.732 3.330 1.00 5.71 184 ASP A N 1
ATOM 1388 C CA . ASP A 1 184 ? 47.799 46.796 2.589 1.00 5.27 184 ASP A CA 1
ATOM 1389 C C . ASP A 1 184 ? 46.872 48.004 2.579 1.00 5.22 184 ASP A C 1
ATOM 1390 O O . ASP A 1 184 ? 45.857 48.021 1.873 1.00 5.42 184 ASP A O 1
ATOM 1395 N N . GLU A 1 185 ? 47.229 49.014 3.362 1.00 4.94 185 GLU A N 1
ATOM 1396 C CA . GLU A 1 185 ? 46.416 50.216 3.460 1.00 5.20 185 GLU A CA 1
ATOM 1397 C C . GLU A 1 185 ? 47.032 51.416 2.757 1.00 5.32 185 GLU A C 1
ATOM 1398 O O . GLU A 1 185 ? 46.950 52.550 3.233 1.00 5.72 185 GLU A O 1
ATOM 1404 N N . ALA A 1 186 ? 47.632 51.156 1.601 1.00 5.74 186 ALA A N 1
ATOM 1405 C CA . ALA A 1 186 ? 48.248 52.209 0.811 1.00 5.87 186 ALA A CA 1
ATOM 1406 C C . ALA A 1 186 ? 47.251 53.328 0.497 1.00 6.16 186 ALA A C 1
ATOM 1407 O O . ALA A 1 186 ? 47.647 54.480 0.331 1.00 6.56 186 ALA A O 1
ATOM 1409 N N . TYR A 1 187 ? 45.965 52.994 0.425 1.00 6.10 187 TYR A N 1
ATOM 1410 C CA . TYR A 1 187 ? 44.946 53.996 0.107 1.00 5.89 187 TYR A CA 1
ATOM 1411 C C . TYR A 1 187 ? 43.941 54.259 1.222 1.00 6.03 187 TYR A C 1
ATOM 1412 O O . TYR A 1 187 ? 42.894 54.868 0.985 1.00 6.27 187 TYR A O 1
ATOM 1421 N N . ILE A 1 188 ? 44.264 53.829 2.437 1.00 5.56 188 ILE A N 1
ATOM 1422 C CA . ILE A 1 188 ? 43.344 53.991 3.555 1.00 5.50 188 ILE A CA 1
ATOM 1423 C C . ILE A 1 188 ? 43.046 55.442 3.923 1.00 5.64 188 ILE A C 1
ATOM 1424 O O . ILE A 1 188 ? 42.016 55.727 4.534 1.00 5.61 188 ILE A O 1
ATOM 1429 N N . GLU A 1 189 ? 43.932 56.363 3.553 1.00 5.64 189 GLU A N 1
ATOM 1430 C CA . GLU A 1 189 ? 43.704 57.771 3.860 1.00 5.80 189 GLU A CA 1
ATOM 1431 C C . GLU A 1 189 ? 42.406 58.282 3.232 1.00 5.69 189 GLU A C 1
ATOM 1432 O O . GLU A 1 189 ? 41.807 59.234 3.731 1.00 6.56 189 GLU A O 1
ATOM 1438 N N . PHE A 1 190 ? 41.963 57.654 2.144 1.00 5.64 190 PHE A N 1
ATOM 1439 C CA . PHE A 1 190 ? 40.735 58.098 1.487 1.00 5.99 190 PHE A CA 1
ATOM 1440 C C . PHE A 1 190 ? 39.462 57.563 2.141 1.00 6.35 190 PHE A C 1
ATOM 1441 O O . PHE A 1 190 ? 38.357 57.980 1.795 1.00 6.35 190 PHE A O 1
ATOM 1449 N N . CYS A 1 191 ? 39.629 56.652 3.095 1.00 6.63 191 CYS A N 1
ATOM 1450 C CA . CYS A 1 191 ? 38.519 56.045 3.833 1.00 6.98 191 CYS A CA 1
ATOM 1451 C C . CYS A 1 191 ? 39.119 55.606 5.166 1.00 7.36 191 CYS A C 1
ATOM 1452 O O . CYS A 1 191 ? 39.062 54.434 5.539 1.00 7.43 191 CYS A O 1
ATOM 1455 N N . PRO A 1 192 ? 39.679 56.566 5.916 1.00 7.59 192 PRO A N 1
ATOM 1456 C CA . PRO A 1 192 ? 40.321 56.331 7.211 1.00 8.04 192 PRO A CA 1
ATOM 1457 C C . PRO A 1 192 ? 39.568 55.514 8.249 1.00 8.30 192 PRO A C 1
ATOM 1458 O O . PRO A 1 192 ? 40.184 54.752 8.997 1.00 8.68 192 PRO A O 1
ATOM 1462 N N . GLN A 1 193 ? 38.248 55.662 8.295 1.00 8.31 193 GLN A N 1
ATOM 1463 C CA . GLN A 1 193 ? 37.440 54.938 9.271 1.00 8.30 193 GLN A CA 1
ATOM 1464 C C . GLN A 1 193 ? 37.480 53.425 9.075 1.00 8.05 193 GLN A C 1
ATOM 1465 O O . GLN A 1 193 ? 37.146 52.667 9.984 1.00 8.27 193 GLN A O 1
ATOM 1471 N N . ALA A 1 194 ? 37.912 52.992 7.894 1.00 7.54 194 ALA A N 1
ATOM 1472 C CA . ALA A 1 194 ? 37.969 51.569 7.568 1.00 7.42 194 ALA A CA 1
ATOM 1473 C C . ALA A 1 194 ? 39.298 50.892 7.901 1.00 7.16 194 ALA A C 1
ATOM 1474 O O . ALA A 1 194 ? 39.477 49.705 7.631 1.00 7.26 194 ALA A O 1
ATOM 1476 N N . SER A 1 195 ? 40.229 51.635 8.485 1.00 6.93 195 SER A N 1
ATOM 1477 C CA . SER A 1 195 ? 41.527 51.063 8.829 1.00 7.06 195 SER A CA 1
ATOM 1478 C C . SER A 1 195 ? 41.436 49.980 9.897 1.00 7.12 195 SER A C 1
ATOM 1479 O O . SER A 1 195 ? 40.538 49.993 10.739 1.00 7.16 195 SER A O 1
ATOM 1482 N N . LEU A 1 196 ? 42.383 49.045 9.862 1.00 7.25 196 LEU A N 1
ATOM 1483 C CA . LEU A 1 196 ? 42.430 47.969 10.841 1.00 7.41 196 LEU A CA 1
ATOM 1484 C C . LEU A 1 196 ? 43.480 48.276 11.902 1.00 7.45 196 LEU A C 1
ATOM 1485 O O . LEU A 1 196 ? 43.762 47.438 12.754 1.00 7.36 196 LEU A O 1
ATOM 1490 N N . ALA A 1 197 ? 44.059 49.473 11.848 1.00 7.71 197 ALA A N 1
ATOM 1491 C CA . ALA A 1 197 ? 45.093 49.858 12.806 1.00 8.19 197 ALA A CA 1
ATOM 1492 C C . ALA A 1 197 ? 44.667 49.693 14.262 1.00 8.40 197 ALA A C 1
ATOM 1493 O O . ALA A 1 197 ? 45.488 49.347 15.116 1.00 8.53 197 ALA A O 1
ATOM 1495 N N . GLY A 1 198 ? 43.393 49.936 14.547 1.00 8.72 198 GLY A N 1
ATOM 1496 C CA . GLY A 1 198 ? 42.907 49.809 15.911 1.00 8.60 198 GLY A CA 1
ATOM 1497 C C . GLY A 1 198 ? 42.652 48.382 16.359 1.00 8.90 198 GLY A C 1
ATOM 1498 O O . GLY A 1 198 ? 42.216 48.154 17.488 1.00 8.99 198 GLY A O 1
ATOM 1499 N N . TRP A 1 199 ? 42.920 47.421 15.480 1.00 8.16 199 TRP A N 1
ATOM 1500 C CA . TRP A 1 199 ? 42.709 46.005 15.784 1.00 8.42 199 TRP A CA 1
ATOM 1501 C C . TRP A 1 199 ? 43.968 45.301 16.299 1.00 8.57 199 TRP A C 1
ATOM 1502 O O . TRP A 1 199 ? 43.924 44.123 16.655 1.00 8.38 199 TRP A O 1
ATOM 1513 N N . LEU A 1 200 ? 45.092 46.005 16.328 1.00 8.65 200 LEU A N 1
ATOM 1514 C CA . LEU A 1 200 ? 46.342 45.389 16.760 1.00 9.56 200 LEU A CA 1
ATOM 1515 C C . LEU A 1 200 ? 46.322 44.646 18.096 1.00 9.95 200 LEU A C 1
ATOM 1516 O O . LEU A 1 200 ? 46.888 43.561 18.205 1.00 10.67 200 LEU A O 1
ATOM 1521 N N . ALA A 1 201 ? 45.674 45.217 19.105 1.00 10.98 201 ALA A N 1
ATOM 1522 C CA . ALA A 1 201 ? 45.626 44.588 20.423 1.00 11.76 201 ALA A CA 1
ATOM 1523 C C . ALA A 1 201 ? 44.888 43.251 20.432 1.00 12.41 201 ALA A C 1
ATOM 1524 O O . ALA A 1 201 ? 45.057 42.448 21.351 1.00 13.03 201 ALA A O 1
ATOM 1526 N N . GLU A 1 202 ? 44.076 43.011 19.408 1.00 12.16 202 GLU A N 1
ATOM 1527 C CA . GLU A 1 202 ? 43.308 41.774 19.316 1.00 12.27 202 GLU A CA 1
ATOM 1528 C C . GLU A 1 202 ? 43.982 40.690 18.476 1.00 11.55 202 GLU A C 1
ATOM 1529 O O . GLU A 1 202 ? 43.722 39.501 18.669 1.00 11.94 202 GLU A O 1
ATOM 1535 N N . TYR A 1 203 ? 44.844 41.095 17.547 1.00 10.91 203 TYR A N 1
ATOM 1536 C CA . TYR A 1 203 ? 45.511 40.133 16.677 1.00 9.98 203 TYR A CA 1
ATOM 1537 C C . TYR A 1 203 ? 47.024 40.274 16.638 1.00 9.92 20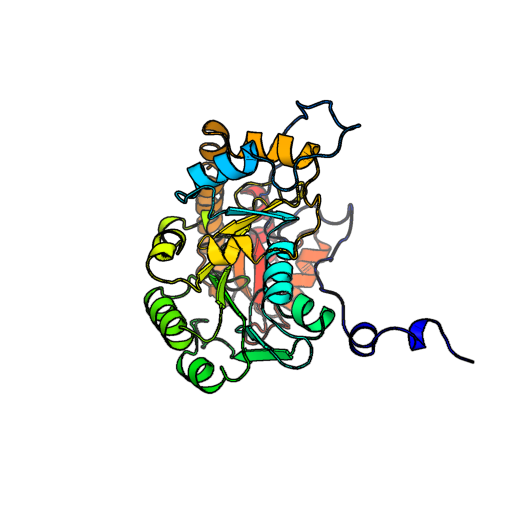3 TYR A C 1
ATOM 1538 O O . TYR A 1 203 ? 47.561 41.192 16.021 1.00 9.68 203 TYR A O 1
ATOM 1547 N N . PRO A 1 204 ? 47.734 39.346 17.291 1.00 9.80 204 PRO A N 1
ATOM 1548 C CA . PRO A 1 204 ? 49.197 39.372 17.328 1.00 9.33 204 PRO A CA 1
ATOM 1549 C C . PRO A 1 204 ? 49.841 39.228 15.948 1.00 8.92 204 PRO A C 1
ATOM 1550 O O . PRO A 1 204 ? 50.966 39.685 15.731 1.00 8.64 204 PRO A O 1
ATOM 1554 N N . HIS A 1 205 ? 49.122 38.603 15.017 1.00 8.34 205 HIS A N 1
ATOM 1555 C CA . HIS A 1 205 ? 49.648 38.369 13.673 1.00 7.97 205 HIS A CA 1
ATOM 1556 C C . HIS A 1 205 ? 49.204 39.356 12.598 1.00 7.67 205 HIS A C 1
ATOM 1557 O O . HIS A 1 205 ? 49.401 39.110 11.407 1.00 7.70 205 HIS A O 1
ATOM 1564 N N . LEU A 1 206 ? 48.618 40.475 13.012 1.00 7.11 206 LEU A N 1
ATOM 1565 C CA . LEU A 1 206 ? 48.175 41.486 12.062 1.00 6.66 206 LEU A CA 1
ATOM 1566 C C . LEU A 1 206 ? 49.241 42.552 11.816 1.00 6.76 206 LEU A C 1
ATOM 1567 O O . LEU A 1 206 ? 49.817 43.106 12.757 1.00 7.21 206 LEU A O 1
ATOM 1572 N N . ALA A 1 207 ? 49.499 42.824 10.540 1.00 6.39 207 ALA A N 1
ATOM 1573 C CA . ALA A 1 207 ? 50.458 43.844 10.132 1.00 6.36 207 ALA A CA 1
ATOM 1574 C C . ALA A 1 207 ? 49.751 44.738 9.116 1.00 6.59 207 ALA A C 1
ATOM 1575 O O . ALA A 1 207 ? 48.881 44.277 8.378 1.00 7.18 207 ALA A O 1
ATOM 1577 N N . ILE A 1 208 ? 50.129 46.010 9.079 1.00 6.41 208 ILE A N 1
ATOM 1578 C CA . ILE A 1 208 ? 49.502 46.968 8.177 1.00 6.02 208 ILE A CA 1
ATOM 1579 C C . ILE A 1 208 ? 50.539 47.763 7.395 1.00 5.67 208 ILE A C 1
ATOM 1580 O O . ILE A 1 208 ? 51.518 48.247 7.962 1.00 5.94 208 ILE A O 1
ATOM 1585 N N . LEU A 1 209 ? 50.325 47.885 6.088 1.00 5.51 209 LEU A N 1
ATOM 1586 C CA . LEU A 1 209 ? 51.234 48.640 5.230 1.00 5.38 209 LEU A CA 1
ATOM 1587 C C . LEU A 1 209 ? 50.653 50.023 4.975 1.00 5.64 209 LEU A C 1
ATOM 1588 O O . LEU A 1 209 ? 49.482 50.150 4.627 1.00 5.77 209 LEU A O 1
ATOM 1593 N N . ARG A 1 210 ? 51.479 51.051 5.148 1.00 5.37 210 ARG A N 1
ATOM 1594 C CA . ARG A 1 210 ? 51.059 52.432 4.922 1.00 5.12 210 ARG A CA 1
ATOM 1595 C C . ARG A 1 210 ? 52.093 53.114 4.039 1.00 5.41 210 ARG A C 1
ATOM 1596 O O . ARG A 1 210 ? 53.235 52.662 3.950 1.00 5.08 210 ARG A O 1
ATOM 1604 N N . THR A 1 211 ? 51.703 54.211 3.400 1.00 5.73 211 THR A N 1
ATOM 1605 C CA . THR A 1 211 ? 52.616 54.929 2.520 1.00 5.75 211 THR A CA 1
ATOM 1606 C C . THR A 1 211 ? 52.391 56.435 2.505 1.00 5.90 211 THR A C 1
ATOM 1607 O O . THR A 1 211 ? 51.330 56.919 2.894 1.00 5.55 211 THR A O 1
ATOM 1611 N N . LEU A 1 212 ? 53.401 57.176 2.056 1.00 6.20 212 LEU A N 1
ATOM 1612 C CA . LEU A 1 212 ? 53.270 58.625 1.929 1.00 6.43 212 LEU A CA 1
ATOM 1613 C C . LEU A 1 212 ? 53.167 58.961 0.441 1.00 6.76 212 LEU A C 1
ATOM 1614 O O . LEU A 1 212 ? 53.122 60.128 0.065 1.00 7.62 212 LEU A O 1
ATOM 1619 N N . SER A 1 213 ? 53.105 57.928 -0.394 1.00 6.77 213 SER A N 1
ATOM 1620 C CA . SER A 1 213 ? 53.056 58.092 -1.845 1.00 6.48 213 SER A CA 1
ATOM 1621 C C . SER A 1 213 ? 51.749 58.536 -2.488 1.00 6.66 213 SER A C 1
ATOM 1622 O O . SER A 1 213 ? 51.762 59.077 -3.594 1.00 6.76 213 SER A O 1
ATOM 1625 N N . LYS A 1 214 ? 50.629 58.312 -1.812 1.00 6.87 214 LYS A N 1
ATOM 1626 C CA . LYS A 1 214 ? 49.332 58.641 -2.392 1.00 7.13 214 LYS A CA 1
ATOM 1627 C C . LYS A 1 214 ? 48.676 59.896 -1.831 1.00 7.14 214 LYS A C 1
ATOM 1628 O O . LYS A 1 214 ? 48.937 61.000 -2.308 1.00 7.40 214 LYS A O 1
ATOM 1634 N N . ALA A 1 215 ? 47.821 59.731 -0.827 1.00 7.18 215 ALA A N 1
ATOM 1635 C CA . ALA A 1 215 ? 47.140 60.869 -0.220 1.00 7.53 215 ALA A CA 1
ATOM 1636 C C . ALA A 1 215 ? 48.140 61.916 0.259 1.00 7.42 215 ALA A C 1
ATOM 1637 O O . ALA A 1 215 ? 47.891 63.119 0.147 1.00 7.87 215 ALA A O 1
ATOM 1639 N N . PHE A 1 216 ? 49.275 61.467 0.789 1.00 7.01 216 PHE A N 1
ATOM 1640 C CA . PHE A 1 216 ? 50.268 62.413 1.274 1.00 7.10 216 PHE A CA 1
ATOM 1641 C C . PHE A 1 216 ? 51.017 63.141 0.167 1.00 6.94 216 PHE A C 1
ATOM 1642 O O . PHE A 1 216 ? 51.755 64.084 0.442 1.00 7.93 216 PHE A O 1
ATOM 1650 N N . ALA A 1 217 ? 50.836 62.696 -1.075 1.00 6.80 217 ALA A N 1
ATOM 1651 C CA . ALA A 1 217 ? 51.452 63.345 -2.232 1.00 6.85 217 ALA A CA 1
ATOM 1652 C C . ALA A 1 217 ? 52.973 63.396 -2.189 1.00 6.95 217 ALA A C 1
ATOM 1653 O O . ALA A 1 217 ? 53.581 64.378 -2.624 1.00 7.68 217 ALA A O 1
ATOM 1655 N N . LEU A 1 218 ? 53.592 62.332 -1.691 1.00 6.96 218 LEU A N 1
ATOM 1656 C CA . LEU A 1 218 ? 55.044 62.295 -1.588 1.00 6.76 218 LEU A CA 1
ATOM 1657 C C . LEU A 1 218 ? 55.675 61.008 -2.113 1.00 6.62 218 LEU A C 1
ATOM 1658 O O . LEU A 1 218 ? 56.604 60.462 -1.509 1.00 5.92 218 LEU A O 1
ATOM 1663 N N . ALA A 1 219 ? 55.175 60.536 -3.250 1.00 6.32 219 ALA A N 1
ATOM 1664 C CA . ALA A 1 219 ? 55.695 59.329 -3.878 1.00 6.24 219 ALA A CA 1
ATOM 1665 C C . ALA A 1 219 ? 57.197 59.470 -4.137 1.00 6.57 219 ALA A C 1
ATOM 1666 O O . ALA A 1 219 ? 57.942 58.494 -4.059 1.00 6.89 219 ALA A O 1
ATOM 1668 N N . GLY A 1 220 ? 57.636 60.691 -4.430 1.00 7.10 220 GLY A N 1
ATOM 1669 C CA . GLY A 1 220 ? 59.042 60.936 -4.704 1.00 7.24 220 GLY A CA 1
ATOM 1670 C C . GLY A 1 220 ? 59.961 60.715 -3.518 1.00 7.66 220 GLY A C 1
ATOM 1671 O O . GLY A 1 220 ? 61.179 60.601 -3.685 1.00 7.99 220 GLY A O 1
ATOM 1672 N N . LEU A 1 221 ? 59.393 60.654 -2.318 1.00 7.56 221 LEU A N 1
ATOM 1673 C CA . LEU A 1 221 ? 60.194 60.441 -1.119 1.00 8.00 221 LEU A CA 1
ATOM 1674 C C . LEU A 1 221 ? 60.510 58.975 -0.858 1.00 8.08 221 LEU A C 1
ATOM 1675 O O . LEU A 1 221 ? 61.455 58.665 -0.139 1.00 8.38 221 LEU A O 1
ATOM 1680 N N . ARG A 1 222 ? 59.719 58.076 -1.438 1.00 7.91 222 ARG A N 1
ATOM 1681 C CA . ARG A 1 222 ? 59.912 56.641 -1.235 1.00 7.73 222 ARG A CA 1
ATOM 1682 C C . ARG A 1 222 ? 59.912 56.366 0.266 1.00 7.89 222 ARG A C 1
ATOM 1683 O O . ARG A 1 222 ? 60.864 55.811 0.816 1.00 7.92 222 ARG A O 1
ATOM 1691 N N . CYS A 1 223 ? 58.825 56.753 0.921 1.00 7.47 223 CYS A N 1
ATOM 1692 C CA . CYS A 1 223 ? 58.703 56.579 2.358 1.00 7.30 223 CYS A CA 1
ATOM 1693 C C . CYS A 1 223 ? 57.397 55.886 2.722 1.00 6.89 223 CYS A C 1
ATOM 1694 O O . CYS A 1 223 ? 56.311 56.379 2.404 1.00 7.38 223 CYS A O 1
ATOM 1697 N N . GLY A 1 224 ? 57.517 54.741 3.385 1.00 6.42 224 GLY A N 1
ATOM 1698 C CA . GLY A 1 224 ? 56.350 53.979 3.791 1.00 6.14 224 GLY A CA 1
ATOM 1699 C C . GLY A 1 224 ? 56.521 53.450 5.199 1.00 5.95 224 GLY A C 1
ATOM 1700 O O . GLY A 1 224 ? 57.587 53.597 5.800 1.00 6.29 224 GLY A O 1
ATOM 1701 N N . PHE A 1 225 ? 55.474 52.822 5.723 1.00 6.18 225 PHE A N 1
ATOM 1702 C CA . PHE A 1 225 ? 55.508 52.296 7.076 1.00 5.98 225 PHE A CA 1
ATOM 1703 C C . PHE A 1 225 ? 54.806 50.963 7.206 1.00 6.15 225 PHE A C 1
ATOM 1704 O O . PHE A 1 225 ? 53.982 50.593 6.374 1.00 6.13 225 PHE A O 1
ATOM 1712 N N . THR A 1 226 ? 55.151 50.255 8.273 1.00 5.97 226 THR A N 1
ATOM 1713 C CA . THR A 1 226 ? 54.511 48.997 8.605 1.00 6.08 226 THR A CA 1
ATOM 1714 C C . THR A 1 226 ? 54.081 49.181 10.050 1.00 6.19 226 THR A C 1
ATOM 1715 O O . THR A 1 226 ? 54.879 49.593 10.896 1.00 5.76 226 THR A O 1
ATOM 1719 N N . LEU A 1 227 ? 52.806 48.925 10.311 1.00 6.05 227 LEU A N 1
ATOM 1720 C CA . LEU A 1 227 ? 52.253 49.035 11.654 1.00 6.12 227 LEU A CA 1
ATOM 1721 C C . LEU A 1 227 ? 51.952 47.618 12.115 1.00 6.51 227 LEU A C 1
ATOM 1722 O O . LEU A 1 227 ? 51.305 46.851 11.401 1.00 6.39 227 LEU A O 1
ATOM 1727 N N . ALA A 1 228 ? 52.430 47.266 13.300 1.00 6.55 228 ALA A N 1
ATOM 1728 C CA . ALA A 1 228 ? 52.198 45.933 13.837 1.00 6.46 228 ALA A CA 1
ATOM 1729 C C . ALA A 1 228 ? 52.527 45.915 15.318 1.00 6.82 228 ALA A C 1
ATOM 1730 O O . ALA A 1 228 ? 53.013 46.900 15.867 1.00 6.76 228 ALA A O 1
ATOM 1732 N N . ASN A 1 229 ? 52.233 44.799 15.971 1.00 7.15 229 ASN A N 1
ATOM 1733 C CA . ASN A 1 229 ? 52.550 44.676 17.382 1.00 7.74 229 ASN A CA 1
ATOM 1734 C C . ASN A 1 229 ? 54.066 44.656 17.504 1.00 8.00 229 ASN A C 1
ATOM 1735 O O . ASN A 1 229 ? 54.762 44.258 16.570 1.00 7.41 229 ASN A O 1
ATOM 1740 N N . GLU A 1 230 ? 54.572 45.105 18.648 1.00 8.57 230 GLU A N 1
ATOM 1741 C CA . GLU A 1 230 ? 56.011 45.177 18.889 1.00 9.08 230 GLU A CA 1
ATOM 1742 C C . GLU A 1 230 ? 56.799 43.933 18.498 1.00 9.46 230 GLU A C 1
ATOM 1743 O O . GLU A 1 230 ? 57.870 44.039 17.898 1.00 9.30 230 GL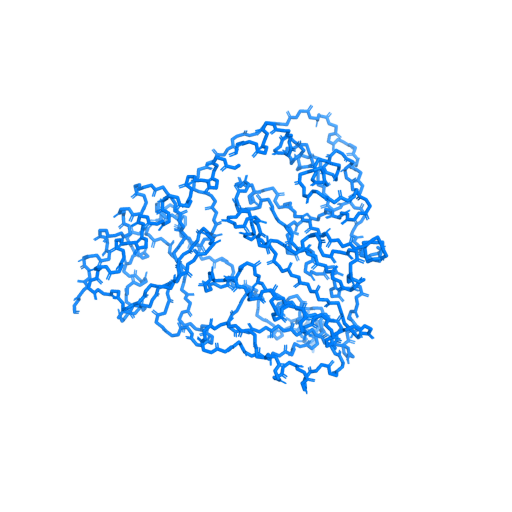U A O 1
ATOM 1745 N N . GLU A 1 231 ? 56.280 42.755 18.837 1.00 9.54 231 GLU A N 1
ATOM 1746 C CA . GLU A 1 231 ? 56.981 41.515 18.523 1.00 10.05 231 GLU A CA 1
ATOM 1747 C C . GLU A 1 231 ? 57.253 41.388 17.029 1.00 9.49 231 GLU A C 1
ATOM 1748 O O . GLU A 1 231 ? 58.332 40.957 16.622 1.00 9.86 231 GLU A O 1
ATOM 1754 N N . VAL A 1 232 ? 56.273 41.765 16.215 1.00 9.15 232 VAL A N 1
ATOM 1755 C CA . VAL A 1 232 ? 56.423 41.694 14.766 1.00 8.40 232 VAL A CA 1
ATOM 1756 C C . VAL A 1 232 ? 57.400 42.758 14.271 1.00 8.01 232 VAL A C 1
ATOM 1757 O O . VAL A 1 232 ? 58.297 42.472 13.478 1.00 7.77 232 VAL A O 1
ATOM 1761 N N . ILE A 1 233 ? 57.227 43.987 14.744 1.00 7.84 233 ILE A N 1
ATOM 1762 C CA . ILE A 1 233 ? 58.110 45.074 14.349 1.00 8.00 233 ILE A CA 1
ATOM 1763 C C . ILE A 1 233 ? 59.560 44.725 14.652 1.00 8.16 233 ILE A C 1
ATOM 1764 O O . ILE A 1 233 ? 60.436 44.921 13.811 1.00 7.96 233 ILE A O 1
ATOM 1769 N N . ASN A 1 234 ? 59.816 44.196 15.843 1.00 8.62 234 ASN A N 1
ATOM 1770 C CA . ASN A 1 234 ? 61.181 43.847 16.215 1.00 8.90 234 ASN A CA 1
ATOM 1771 C C . ASN A 1 234 ? 61.793 42.757 15.345 1.00 8.61 234 ASN A C 1
ATOM 1772 O O . ASN A 1 234 ? 63.002 42.739 15.137 1.00 8.71 234 ASN A O 1
ATOM 1777 N N . LEU A 1 235 ? 60.968 41.848 14.835 1.00 8.55 235 LEU A N 1
ATOM 1778 C CA . LEU A 1 235 ? 61.473 40.792 13.966 1.00 8.47 235 LEU A CA 1
ATOM 1779 C C . LEU A 1 235 ? 61.816 41.392 12.606 1.00 8.65 235 LEU A C 1
ATOM 1780 O O . LEU A 1 235 ? 62.833 41.050 12.003 1.00 8.62 235 LEU A O 1
ATOM 1785 N N . LEU A 1 236 ? 60.966 42.296 12.128 1.00 8.49 236 LEU A N 1
ATOM 1786 C CA . LEU A 1 236 ? 61.215 42.948 10.851 1.00 8.39 236 LEU A CA 1
ATOM 1787 C C . LEU A 1 236 ? 62.484 43.784 10.966 1.00 8.69 236 LEU A C 1
ATOM 1788 O O . LEU A 1 236 ? 63.247 43.901 10.008 1.00 8.48 236 LEU A O 1
ATOM 1801 N N . LYS A 1 238 ? 65.056 43.045 12.428 1.00 9.79 238 LYS A N 1
ATOM 1802 C CA . LYS A 1 238 ? 66.235 42.187 12.386 1.00 9.69 238 LYS A CA 1
ATOM 1803 C C . LYS A 1 238 ? 66.675 41.945 10.947 1.00 9.82 238 LYS A C 1
ATOM 1804 O O . LYS A 1 238 ? 67.819 41.572 10.702 1.00 10.04 238 LYS A O 1
ATOM 1810 N N . VAL A 1 239 ? 65.778 42.173 9.990 1.00 9.55 239 VAL A N 1
ATOM 1811 C CA . VAL A 1 239 ? 66.120 41.937 8.591 1.00 9.44 239 VAL A CA 1
ATOM 1812 C C . VAL A 1 239 ? 66.239 43.186 7.719 1.00 9.38 239 VAL A C 1
ATOM 1813 O O . VAL A 1 239 ? 66.666 43.103 6.571 1.00 9.52 239 VAL A O 1
ATOM 1817 N N . ILE A 1 240 ? 65.873 44.344 8.258 1.00 8.92 240 ILE A N 1
ATOM 1818 C CA . ILE A 1 240 ? 65.950 45.586 7.492 1.00 8.74 240 ILE A CA 1
ATOM 1819 C C . ILE A 1 240 ? 67.393 46.080 7.367 1.00 8.77 240 ILE A C 1
ATOM 1820 O O . ILE A 1 240 ? 68.240 45.779 8.208 1.00 8.78 240 ILE A O 1
ATOM 1825 N N . ALA A 1 241 ? 67.671 46.829 6.304 1.00 8.93 241 ALA A N 1
ATOM 1826 C CA . ALA A 1 241 ? 69.004 47.386 6.089 1.00 9.23 241 ALA A CA 1
ATOM 1827 C C . ALA A 1 241 ? 69.319 48.311 7.261 1.00 9.70 241 ALA A C 1
ATOM 1828 O O . ALA A 1 241 ? 68.412 48.890 7.861 1.00 9.65 241 ALA A O 1
ATOM 1830 N N . PRO A 1 242 ? 70.610 48.473 7.596 1.00 9.84 242 PRO A N 1
ATOM 1831 C CA . PRO A 1 242 ? 70.999 49.343 8.711 1.00 10.28 242 PRO A CA 1
ATOM 1832 C C . PRO A 1 242 ? 70.599 50.814 8.584 1.00 10.30 242 PRO A C 1
ATOM 1833 O O . PRO A 1 242 ? 70.281 51.453 9.581 1.00 10.42 242 PRO A O 1
ATOM 1837 N N . TYR A 1 243 ? 70.621 51.351 7.368 1.00 9.96 243 TYR A N 1
ATOM 1838 C CA . TYR A 1 243 ? 70.246 52.749 7.151 1.00 9.71 243 TYR A CA 1
ATOM 1839 C C . TYR A 1 243 ? 69.327 52.809 5.940 1.00 9.34 243 TYR A C 1
ATOM 1840 O O . TYR A 1 243 ? 69.740 53.217 4.854 1.00 8.99 243 TYR A O 1
ATOM 1849 N N . PRO A 1 244 ? 68.057 52.416 6.123 1.00 8.76 244 PRO A N 1
ATOM 1850 C CA . PRO A 1 244 ? 67.042 52.394 5.066 1.00 8.64 244 PRO A CA 1
ATOM 1851 C C . PRO A 1 244 ? 66.454 53.730 4.622 1.00 8.46 244 PRO A C 1
ATOM 1852 O O . PRO A 1 244 ? 65.879 53.821 3.537 1.00 8.34 244 PRO A O 1
ATOM 1856 N N . LEU A 1 245 ? 66.594 54.763 5.444 1.00 8.85 245 LEU A N 1
ATOM 1857 C CA . LEU A 1 245 ? 66.030 56.058 5.094 1.00 8.76 245 LEU A CA 1
ATOM 1858 C C . LEU A 1 245 ? 67.092 57.152 5.053 1.00 8.36 245 LEU A C 1
ATOM 1859 O O . LEU A 1 245 ? 67.878 57.307 5.988 1.00 9.25 245 LEU A O 1
ATOM 1864 N N . SER A 1 246 ? 67.110 57.913 3.965 1.00 8.01 246 SER A N 1
ATOM 1865 C CA . SER A 1 246 ? 68.073 58.998 3.825 1.00 7.86 246 SER A CA 1
ATOM 1866 C C . SER A 1 246 ? 67.626 60.175 4.680 1.00 8.02 246 SER A C 1
ATOM 1867 O O . SER A 1 246 ? 66.448 60.306 5.013 1.00 7.51 246 SER A O 1
ATOM 1870 N N . THR A 1 247 ? 68.569 61.037 5.036 1.00 8.13 247 THR A N 1
ATOM 1871 C CA . THR A 1 247 ? 68.239 62.193 5.848 1.00 8.51 247 THR A CA 1
ATOM 1872 C C . THR A 1 247 ? 67.289 63.154 5.134 1.00 8.57 247 THR A C 1
ATOM 1873 O O . THR A 1 247 ? 66.351 63.658 5.745 1.00 8.68 247 THR A O 1
ATOM 1877 N N . PRO A 1 248 ? 67.509 63.420 3.836 1.00 8.60 248 PRO A N 1
ATOM 1878 C CA . PRO A 1 248 ? 66.584 64.339 3.163 1.00 8.58 248 PRO A CA 1
ATOM 1879 C C . PRO A 1 248 ? 65.139 63.843 3.265 1.00 8.31 248 PRO A C 1
ATOM 1880 O O . PRO A 1 248 ? 64.213 64.633 3.460 1.00 8.34 248 PRO A O 1
ATOM 1884 N N . VAL A 1 249 ? 64.951 62.532 3.145 1.00 8.18 249 VAL A N 1
ATOM 1885 C CA . VAL A 1 249 ? 63.616 61.954 3.238 1.00 8.23 249 VAL A CA 1
ATOM 1886 C C . VAL A 1 249 ? 63.082 61.995 4.671 1.00 8.19 249 VAL A C 1
ATOM 1887 O O . VAL A 1 249 ? 61.918 62.320 4.892 1.00 7.89 249 VAL A O 1
ATOM 1891 N N . ALA A 1 250 ? 63.923 61.670 5.649 1.00 8.14 250 ALA A N 1
ATOM 1892 C CA . ALA A 1 250 ? 63.485 61.709 7.047 1.00 8.62 250 ALA A CA 1
ATOM 1893 C C . ALA A 1 250 ? 63.102 63.144 7.408 1.00 9.05 250 ALA A C 1
ATOM 1894 O O . ALA A 1 250 ? 62.125 63.388 8.114 1.00 9.48 250 ALA A O 1
ATOM 1896 N N . ASP A 1 251 ? 63.894 64.083 6.905 1.00 9.58 251 ASP A N 1
ATOM 1897 C CA . ASP A 1 251 ? 63.709 65.513 7.124 1.00 9.65 251 ASP A CA 1
ATOM 1898 C C . ASP A 1 251 ? 62.340 65.974 6.619 1.00 9.60 251 ASP A C 1
ATOM 1899 O O . ASP A 1 251 ? 61.515 66.492 7.380 1.00 9.51 251 ASP A O 1
ATOM 1904 N N . ILE A 1 252 ? 62.098 65.780 5.330 1.00 8.97 252 ILE A N 1
ATOM 1905 C CA . ILE A 1 252 ? 60.843 66.204 4.730 1.00 9.12 252 ILE A CA 1
ATOM 1906 C C . ILE A 1 252 ? 59.629 65.374 5.145 1.00 9.14 252 ILE A C 1
ATOM 1907 O O . ILE A 1 252 ? 58.526 65.906 5.262 1.00 8.92 252 ILE A O 1
ATOM 1912 N N . ALA A 1 253 ? 59.824 64.080 5.384 1.00 8.51 253 ALA A N 1
ATOM 1913 C CA . ALA A 1 253 ? 58.716 63.226 5.804 1.00 8.58 253 ALA A CA 1
ATOM 1914 C C . ALA A 1 253 ? 58.208 63.692 7.165 1.00 8.74 253 ALA A C 1
ATOM 1915 O O . ALA A 1 253 ? 57.000 63.720 7.414 1.00 9.03 253 ALA A O 1
ATOM 1917 N N . ALA A 1 254 ? 59.135 64.050 8.050 1.00 8.65 254 ALA A N 1
ATOM 1918 C CA . ALA A 1 254 ? 58.764 64.518 9.381 1.00 8.77 254 ALA A CA 1
ATOM 1919 C C . ALA A 1 254 ? 57.942 65.797 9.259 1.00 8.79 254 ALA A C 1
ATOM 1920 O O . ALA A 1 254 ? 56.964 65.988 9.979 1.00 9.06 254 ALA A O 1
ATOM 1922 N N . GLN A 1 255 ? 58.346 66.676 8.346 1.00 9.25 255 GLN A N 1
ATOM 1923 C CA . GLN A 1 255 ? 57.631 67.930 8.124 1.00 9.63 255 GLN A CA 1
ATOM 1924 C C . GLN A 1 255 ? 56.209 67.658 7.635 1.00 9.60 255 GLN A C 1
ATOM 1925 O O . GLN A 1 255 ? 55.250 68.288 8.082 1.00 10.06 255 GLN A O 1
ATOM 1931 N N . ALA A 1 256 ? 56.080 66.712 6.712 1.00 9.47 256 ALA A N 1
ATOM 1932 C CA . ALA A 1 256 ? 54.781 66.365 6.151 1.00 9.00 256 ALA A CA 1
ATOM 1933 C C . ALA A 1 256 ? 53.860 65.710 7.176 1.00 8.91 256 ALA A C 1
ATOM 1934 O O . ALA A 1 256 ? 52.640 65.718 7.017 1.00 8.92 256 ALA A O 1
ATOM 1936 N N . LEU A 1 257 ? 54.449 65.150 8.226 1.00 8.58 257 LEU A N 1
ATOM 1937 C CA . LEU A 1 257 ? 53.683 64.479 9.269 1.00 9.12 257 LEU A CA 1
ATOM 1938 C C . LEU A 1 257 ? 53.444 65.344 10.502 1.00 9.53 257 LEU A C 1
ATOM 1939 O O . LEU A 1 257 ? 52.965 64.860 11.529 1.00 9.88 257 LEU A O 1
ATOM 1944 N N . SER A 1 258 ? 53.782 66.625 10.398 1.00 10.20 258 SER A N 1
ATOM 1945 C CA . SER A 1 258 ? 53.562 67.553 11.498 1.00 10.85 258 SER A CA 1
ATOM 1946 C C . SER A 1 258 ? 52.054 67.774 11.585 1.00 11.33 258 SER A C 1
ATOM 1947 O O . SER A 1 258 ? 51.318 67.441 10.653 1.00 10.81 258 SER A O 1
ATOM 1950 N N . PRO A 1 259 ? 51.567 68.326 12.705 1.00 11.45 259 PRO A N 1
ATOM 1951 C CA . PRO A 1 259 ? 50.124 68.552 12.815 1.00 11.68 259 PRO A CA 1
ATOM 1952 C C . PRO A 1 259 ? 49.562 69.312 11.613 1.00 11.55 259 PRO A C 1
ATOM 1953 O O . PRO A 1 259 ? 48.490 68.977 11.105 1.00 11.33 259 PRO A O 1
ATOM 1957 N N . GLN A 1 260 ? 50.289 70.330 11.160 1.00 11.57 260 GLN A N 1
ATOM 1958 C CA . GLN A 1 260 ? 49.864 71.130 10.019 1.00 11.61 260 GLN A CA 1
ATOM 1959 C C . GLN A 1 260 ? 49.909 70.286 8.754 1.00 11.50 260 GLN A C 1
ATOM 1960 O O . GLN A 1 260 ? 49.081 70.444 7.857 1.00 12.02 260 GLN A O 1
ATOM 1962 N N . GLY A 1 261 ? 50.890 69.389 8.687 1.00 10.99 261 GLY A N 1
ATOM 1963 C CA . GLY A 1 261 ? 51.020 68.524 7.532 1.00 10.82 261 GLY A CA 1
ATOM 1964 C C . GLY A 1 261 ? 49.832 67.591 7.418 1.00 10.64 261 GLY A C 1
ATOM 1965 O O . GLY A 1 261 ? 49.358 67.305 6.318 1.00 10.45 261 GLY A O 1
ATOM 1966 N N . ILE A 1 262 ? 49.342 67.116 8.558 1.00 10.13 262 ILE A N 1
ATOM 1967 C CA . ILE A 1 262 ? 48.198 66.217 8.563 1.00 9.93 262 ILE A CA 1
ATOM 1968 C C . ILE A 1 262 ? 46.951 66.960 8.097 1.00 9.81 262 ILE A C 1
ATOM 1969 O O . ILE A 1 262 ? 46.140 66.416 7.351 1.00 9.56 262 ILE A O 1
ATOM 1974 N N . VAL A 1 263 ? 46.800 68.207 8.534 1.00 9.86 263 VAL A N 1
ATOM 1975 C CA . VAL A 1 263 ? 45.650 69.007 8.128 1.00 9.95 263 VAL A CA 1
ATOM 1976 C C . VAL A 1 263 ? 45.649 69.140 6.608 1.00 9.45 263 VAL A C 1
ATOM 1977 O O . VAL A 1 263 ? 44.611 68.997 5.963 1.00 9.53 263 VAL A O 1
ATOM 1981 N N . ALA A 1 264 ? 46.825 69.401 6.044 1.00 9.22 264 ALA A N 1
ATOM 1982 C CA . ALA A 1 264 ? 46.971 69.549 4.602 1.00 9.26 264 ALA A CA 1
ATOM 1983 C C . ALA A 1 264 ? 46.648 68.246 3.876 1.00 9.11 264 ALA A C 1
ATOM 1984 O O . ALA A 1 264 ? 45.978 68.257 2.844 1.00 8.73 264 ALA A O 1
ATOM 1994 N N . ARG A 1 266 ? 44.663 65.884 4.858 1.00 9.34 266 ARG A N 1
ATOM 1995 C CA . ARG A 1 266 ? 43.225 65.663 4.907 1.00 9.51 266 ARG A CA 1
ATOM 1996 C C . ARG A 1 266 ? 42.496 66.539 3.904 1.00 9.34 266 ARG A C 1
ATOM 1997 O O . ARG A 1 266 ? 41.472 66.138 3.354 1.00 8.84 266 ARG A O 1
ATOM 2005 N N . GLU A 1 267 ? 43.040 67.722 3.644 1.00 9.57 267 GLU A N 1
ATOM 2006 C CA . GLU A 1 267 ? 42.440 68.616 2.663 1.00 9.60 267 GLU A CA 1
ATOM 2007 C C . GLU A 1 267 ? 42.645 68.002 1.279 1.00 9.03 267 GLU A C 1
ATOM 2008 O O . GLU A 1 267 ? 41.772 68.089 0.420 1.00 8.67 267 GLU A O 1
ATOM 2014 N N . ARG A 1 268 ? 43.801 67.376 1.063 1.00 8.26 268 ARG A N 1
ATOM 2015 C CA . ARG A 1 268 ? 44.077 66.742 -0.222 1.00 8.18 268 ARG A CA 1
ATOM 2016 C C . ARG A 1 268 ? 43.099 65.590 -0.449 1.00 7.85 268 ARG A C 1
ATOM 2017 O O . ARG A 1 268 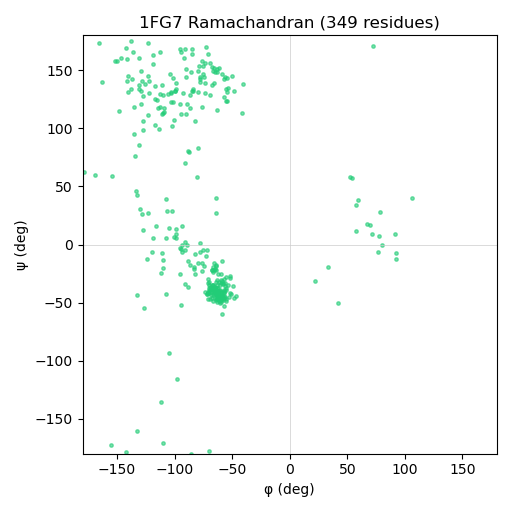? 42.606 65.388 -1.561 1.00 7.87 268 ARG A O 1
ATOM 2025 N N . VAL A 1 269 ? 42.817 64.838 0.611 1.00 7.55 269 VAL A N 1
ATOM 2026 C CA . VAL A 1 269 ? 41.887 63.719 0.524 1.00 7.22 269 VAL A CA 1
ATOM 2027 C C . VAL A 1 269 ? 40.483 64.206 0.169 1.00 6.97 269 VAL A C 1
ATOM 2028 O O . VAL A 1 269 ? 39.830 63.651 -0.716 1.00 7.63 269 VAL A O 1
ATOM 2032 N N . ALA A 1 270 ? 40.023 65.243 0.860 1.00 7.07 270 ALA A N 1
ATOM 2033 C CA . ALA A 1 270 ? 38.695 65.793 0.610 1.00 6.85 270 ALA A CA 1
ATOM 2034 C C . ALA A 1 270 ? 38.598 66.237 -0.842 1.00 7.30 270 ALA A C 1
ATOM 2035 O O . ALA A 1 270 ? 37.602 65.984 -1.525 1.00 6.99 270 ALA A O 1
ATOM 2037 N N . GLN A 1 271 ? 39.653 66.901 -1.301 1.00 7.14 271 GLN A N 1
ATOM 2038 C CA . GLN A 1 271 ? 39.746 67.385 -2.669 1.00 7.48 271 GLN A CA 1
ATOM 2039 C C . GLN A 1 271 ? 39.580 66.240 -3.660 1.00 7.36 271 GLN A C 1
ATOM 2040 O O . GLN A 1 271 ? 38.756 66.303 -4.568 1.00 7.12 271 GLN A O 1
ATOM 2046 N N . ILE A 1 272 ? 40.376 65.192 -3.479 1.00 7.40 272 ILE A N 1
ATOM 2047 C CA . ILE A 1 272 ? 40.338 64.038 -4.368 1.00 7.52 272 ILE A CA 1
ATOM 2048 C C . ILE A 1 272 ? 39.003 63.298 -4.333 1.00 7.28 272 ILE A C 1
ATOM 2049 O O . ILE A 1 272 ? 38.505 62.856 -5.371 1.00 7.28 272 ILE A O 1
ATOM 2054 N N . ILE A 1 273 ? 38.414 63.165 -3.151 1.00 7.09 273 ILE A N 1
ATOM 2055 C CA . ILE A 1 273 ? 37.133 62.480 -3.046 1.00 6.96 273 ILE A CA 1
ATOM 2056 C C . ILE A 1 273 ? 36.068 63.241 -3.830 1.00 6.89 273 ILE A C 1
ATOM 2057 O O . ILE A 1 273 ? 35.292 62.642 -4.571 1.00 6.71 273 ILE A O 1
ATOM 2062 N N . ALA A 1 274 ? 36.039 64.562 -3.679 1.00 6.82 274 ALA A N 1
ATOM 2063 C CA . ALA A 1 274 ? 35.053 65.367 -4.397 1.00 6.79 274 ALA A CA 1
ATOM 2064 C C . ALA A 1 274 ? 35.266 65.248 -5.905 1.00 6.82 274 ALA A C 1
ATOM 2065 O O . ALA A 1 274 ? 34.307 65.169 -6.671 1.00 6.76 274 ALA A O 1
ATOM 2067 N N . GLU A 1 275 ? 36.525 65.231 -6.328 1.00 6.84 275 GLU A N 1
ATOM 2068 C CA . GLU A 1 275 ? 36.843 65.113 -7.748 1.00 6.70 275 GLU A CA 1
ATOM 2069 C C . GLU A 1 275 ? 36.484 63.719 -8.248 1.00 6.67 275 GLU A C 1
ATOM 2070 O O . GLU A 1 275 ? 35.991 63.555 -9.366 1.00 6.56 275 GLU A O 1
ATOM 2076 N N . ARG A 1 276 ? 36.739 62.714 -7.415 1.00 6.78 276 ARG A N 1
ATOM 2077 C CA . ARG A 1 276 ? 36.433 61.338 -7.777 1.00 6.61 276 ARG A CA 1
ATOM 2078 C C . ARG A 1 276 ? 34.945 61.166 -8.044 1.00 6.68 276 ARG A C 1
ATOM 2079 O O . ARG A 1 276 ? 34.552 60.554 -9.031 1.00 6.93 276 ARG A O 1
ATOM 2087 N N . GLU A 1 277 ? 34.113 61.715 -7.165 1.00 6.84 277 GLU A N 1
ATOM 2088 C CA . GLU A 1 277 ? 32.678 61.578 -7.340 1.00 7.25 277 GLU A CA 1
ATOM 2089 C C . GLU A 1 277 ? 32.205 62.278 -8.613 1.00 7.34 277 GLU A C 1
ATOM 2090 O O . GLU A 1 277 ? 31.257 61.824 -9.254 1.00 7.40 277 GLU A O 1
ATOM 2096 N N . TYR A 1 278 ? 32.876 63.365 -8.990 1.00 8.02 278 TYR A N 1
ATOM 2097 C CA . TYR A 1 278 ? 32.521 64.072 -10.217 1.00 8.17 278 TYR A CA 1
ATOM 2098 C C . TYR A 1 278 ? 32.819 63.173 -11.410 1.00 8.22 278 TYR A C 1
ATOM 2099 O O . TYR A 1 278 ? 31.983 62.995 -12.296 1.00 8.54 278 TYR A O 1
ATOM 2108 N N . LEU A 1 279 ? 34.020 62.606 -11.424 1.00 8.45 279 LEU A N 1
ATOM 2109 C CA . LEU A 1 279 ? 34.440 61.748 -12.523 1.00 8.93 279 LEU A CA 1
ATOM 2110 C C . LEU A 1 279 ? 33.603 60.480 -12.632 1.00 9.03 279 LEU A C 1
ATOM 2111 O O . LEU A 1 279 ? 33.256 60.058 -13.734 1.00 9.30 279 LEU A O 1
ATOM 2116 N N . ILE A 1 280 ? 33.276 59.874 -11.497 1.00 9.13 280 ILE A N 1
ATOM 2117 C CA . ILE A 1 280 ? 32.460 58.667 -11.503 1.00 9.29 280 ILE A CA 1
ATOM 2118 C C . ILE A 1 280 ? 31.098 58.960 -12.128 1.00 9.55 280 ILE A C 1
ATOM 2119 O O . ILE A 1 280 ? 30.649 58.241 -13.019 1.00 9.85 280 ILE A O 1
ATOM 2124 N N . ALA A 1 281 ? 30.446 60.021 -11.663 1.00 9.64 281 ALA A N 1
ATOM 2125 C CA . ALA A 1 281 ? 29.133 60.383 -12.184 1.00 9.96 281 ALA A CA 1
ATOM 2126 C C . ALA A 1 281 ? 29.183 60.661 -13.682 1.00 10.34 281 ALA A C 1
ATOM 2127 O O . ALA A 1 281 ? 28.298 60.245 -14.432 1.00 11.08 281 ALA A O 1
ATOM 2129 N N . ALA A 1 282 ? 30.225 61.359 -14.122 1.00 10.78 282 ALA A N 1
ATOM 2130 C CA . ALA A 1 282 ? 30.370 61.688 -15.535 1.00 11.44 282 ALA A CA 1
ATOM 2131 C C . ALA A 1 282 ? 30.635 60.458 -16.400 1.00 11.82 282 ALA A C 1
ATOM 2132 O O . ALA A 1 282 ? 30.017 60.289 -17.452 1.00 12.14 282 ALA A O 1
ATOM 2134 N N . LEU A 1 283 ? 31.548 59.601 -15.956 1.00 12.13 283 LEU A N 1
ATOM 2135 C CA . LEU A 1 283 ? 31.894 58.389 -16.697 1.00 12.35 283 LEU A CA 1
ATOM 2136 C C . LEU A 1 283 ? 30.699 57.489 -17.003 1.00 12.88 283 LEU A C 1
ATOM 2137 O O . LEU A 1 283 ? 30.539 57.023 -18.133 1.00 12.79 283 LEU A O 1
ATOM 2142 N N . LYS A 1 284 ? 29.868 57.244 -15.995 1.00 13.57 284 LYS A N 1
ATOM 2143 C CA . LYS A 1 284 ? 28.706 56.377 -16.155 1.00 14.25 284 LYS A CA 1
ATOM 2144 C C . LYS A 1 284 ? 27.805 56.745 -17.329 1.00 14.67 284 LYS A C 1
ATOM 2145 O O . LYS A 1 284 ? 27.132 55.883 -17.890 1.00 14.53 284 LYS A O 1
ATOM 2151 N N . GLU A 1 285 ? 27.808 58.019 -17.708 1.00 15.16 285 GLU A N 1
ATOM 2152 C CA . GLU A 1 285 ? 26.972 58.500 -18.804 1.00 15.72 285 GLU A CA 1
ATOM 2153 C C . GLU A 1 285 ? 27.608 58.401 -20.188 1.00 15.44 285 GLU A C 1
ATOM 2154 O O . GLU A 1 285 ? 26.918 58.529 -21.200 1.00 15.68 285 GLU A O 1
ATOM 2160 N N . ILE A 1 286 ? 28.916 58.172 -20.236 1.00 14.89 286 ILE A N 1
ATOM 2161 C CA . ILE A 1 286 ? 29.620 58.082 -21.510 1.00 14.34 286 ILE A CA 1
ATOM 2162 C C . ILE A 1 286 ? 29.332 56.776 -22.248 1.00 14.34 286 ILE A C 1
ATOM 2163 O O . ILE A 1 286 ? 29.430 55.690 -21.678 1.00 14.79 286 ILE A O 1
ATOM 2168 N N . PRO A 1 287 ? 28.974 56.873 -23.540 1.00 14.47 287 PRO A N 1
ATOM 2169 C CA . PRO A 1 287 ? 28.658 55.723 -24.390 1.00 14.49 287 PRO A CA 1
ATOM 2170 C C . PRO A 1 287 ? 29.652 54.559 -24.383 1.00 14.48 287 PRO A C 1
ATOM 2171 O O . PRO A 1 287 ? 29.244 53.403 -24.278 1.00 14.89 287 PRO A O 1
ATOM 2175 N N . CYS A 1 288 ? 30.946 54.853 -24.494 1.00 14.31 288 CYS A N 1
ATOM 2176 C CA . CYS A 1 288 ? 31.945 53.786 -24.520 1.00 14.24 288 CYS A CA 1
ATOM 2177 C C . CYS A 1 288 ? 32.215 53.151 -23.158 1.00 14.04 288 CYS A C 1
ATOM 2178 O O . CYS A 1 288 ? 32.967 52.181 -23.063 1.00 13.87 288 CYS A O 1
ATOM 2181 N N . VAL A 1 289 ? 31.602 53.692 -22.107 1.00 13.76 289 VAL A N 1
ATOM 2182 C CA . VAL A 1 289 ? 31.775 53.148 -20.762 1.00 13.55 289 VAL A CA 1
ATOM 2183 C C . VAL A 1 289 ? 30.632 52.184 -20.442 1.00 13.33 289 VAL A C 1
ATOM 2184 O O . VAL A 1 289 ? 29.462 52.569 -20.464 1.00 14.04 289 VAL A O 1
ATOM 2188 N N . GLU A 1 290 ? 30.974 50.933 -20.149 1.00 13.32 290 GLU A N 1
ATOM 2189 C CA . GLU A 1 290 ? 29.972 49.917 -19.836 1.00 13.30 290 GLU A CA 1
ATOM 2190 C C . GLU A 1 290 ? 29.610 49.867 -18.358 1.00 12.87 290 GLU A C 1
ATOM 2191 O O . GLU A 1 290 ? 28.457 49.628 -17.999 1.00 13.36 290 GLU A O 1
ATOM 2197 N N . GLN A 1 291 ? 30.600 50.081 -17.500 1.00 12.46 291 GLN A N 1
ATOM 2198 C CA . GLN A 1 291 ? 30.365 50.050 -16.065 1.00 12.05 291 GLN A CA 1
ATOM 2199 C C . GLN A 1 291 ? 31.495 50.712 -15.287 1.00 11.46 291 GLN A C 1
ATOM 2200 O O . GLN A 1 291 ? 32.670 50.569 -15.626 1.00 11.16 291 GLN A O 1
ATOM 2206 N N . VAL A 1 292 ? 31.122 51.457 -14.252 1.00 10.75 292 VAL A N 1
ATOM 2207 C CA . VAL A 1 292 ? 32.089 52.130 -13.396 1.00 10.51 292 VAL A CA 1
ATOM 2208 C C . VAL A 1 292 ? 31.936 51.489 -12.025 1.00 10.24 292 VAL A C 1
ATOM 2209 O O . VAL A 1 292 ? 30.839 51.450 -11.472 1.00 11.32 292 VAL A O 1
ATOM 2213 N N . PHE A 1 293 ? 33.032 50.969 -11.483 1.00 9.97 293 PHE A N 1
ATOM 2214 C CA . PHE A 1 293 ? 32.968 50.310 -10.188 1.00 9.97 293 PHE A CA 1
ATOM 2215 C C . PHE A 1 293 ? 33.204 51.259 -9.029 1.00 9.85 293 PHE A C 1
ATOM 2216 O O . PHE A 1 293 ? 34.003 52.188 -9.124 1.00 10.06 293 PHE A O 1
ATOM 2224 N N . ASP A 1 294 ? 32.491 51.010 -7.935 1.00 9.95 294 ASP A N 1
ATOM 2225 C CA . ASP A 1 294 ? 32.590 51.831 -6.739 1.00 9.86 294 ASP A CA 1
ATOM 2226 C C . ASP A 1 294 ? 34.028 51.931 -6.260 1.00 9.11 294 ASP A C 1
ATOM 2227 O O . ASP A 1 294 ? 34.798 50.969 -6.334 1.00 8.72 294 ASP A O 1
ATOM 2232 N N . SER A 1 295 ? 34.383 53.106 -5.758 1.00 7.96 295 SER A N 1
ATOM 2233 C CA . SER A 1 295 ? 35.733 53.343 -5.282 1.00 7.56 295 SER A CA 1
ATOM 2234 C C . SER A 1 295 ? 35.810 54.095 -3.963 1.00 7.20 295 SER A C 1
ATOM 2235 O O . SER A 1 295 ? 35.030 55.010 -3.704 1.00 7.75 295 SER A O 1
ATOM 2238 N N . GLU A 1 296 ? 36.770 53.694 -3.137 1.00 6.68 296 GLU A N 1
ATOM 2239 C CA . GLU A 1 296 ? 37.022 54.326 -1.846 1.00 6.63 296 GLU A CA 1
ATOM 2240 C C . GLU A 1 296 ? 38.477 54.782 -1.875 1.00 6.62 296 GLU A C 1
ATOM 2241 O O . GLU A 1 296 ? 39.126 54.879 -0.835 1.00 6.94 296 GLU A O 1
ATOM 2247 N N . THR A 1 297 ? 38.983 55.059 -3.073 1.00 6.19 297 THR A N 1
ATOM 2248 C CA . THR A 1 297 ? 40.380 55.457 -3.245 1.00 6.22 297 THR A CA 1
ATOM 2249 C C . THR A 1 297 ? 40.523 56.688 -4.135 1.00 6.32 297 THR A C 1
ATOM 2250 O O . THR A 1 297 ? 39.567 57.443 -4.328 1.00 6.63 297 THR A O 1
ATOM 2254 N N . ASN A 1 298 ? 41.725 56.877 -4.678 1.00 6.44 298 ASN A N 1
ATOM 2255 C CA . ASN A 1 298 ? 41.992 58.000 -5.570 1.00 6.54 298 ASN A CA 1
ATOM 2256 C C . ASN A 1 298 ? 42.110 57.522 -7.015 1.00 6.54 298 ASN A C 1
ATOM 2257 O O . ASN A 1 298 ? 42.824 58.112 -7.824 1.00 6.54 298 ASN A O 1
ATOM 2262 N N . TYR A 1 299 ? 41.412 56.433 -7.325 1.00 6.57 299 TYR A N 1
ATOM 2263 C CA . TYR A 1 299 ? 41.383 55.887 -8.678 1.00 6.92 299 TYR A CA 1
ATOM 2264 C C . TYR A 1 299 ? 40.048 55.193 -8.905 1.00 6.94 299 TYR A C 1
ATOM 2265 O O . TYR A 1 299 ? 39.361 54.804 -7.955 1.00 7.36 299 TYR A O 1
ATOM 2274 N N . ILE A 1 300 ? 39.685 55.054 -10.174 1.00 7.39 300 ILE A N 1
ATOM 2275 C CA . ILE A 1 300 ? 38.426 54.439 -10.559 1.00 7.94 300 ILE A CA 1
ATOM 2276 C C . ILE A 1 300 ? 38.646 53.359 -11.605 1.00 8.28 300 ILE A C 1
ATOM 2277 O O . ILE A 1 300 ? 39.355 53.574 -12.588 1.00 8.87 300 ILE A O 1
ATOM 2282 N N . LEU A 1 301 ? 38.048 52.195 -11.387 1.00 8.18 301 LEU A N 1
ATOM 2283 C CA . LEU A 1 301 ? 38.149 51.113 -12.354 1.00 8.34 301 LEU A CA 1
ATOM 2284 C C . LEU A 1 301 ? 36.852 51.155 -13.148 1.00 8.54 301 LEU A C 1
ATOM 2285 O O . LEU A 1 301 ? 35.762 51.258 -12.579 1.00 8.55 301 LEU A O 1
ATOM 2290 N N . ALA A 1 302 ? 36.974 51.095 -14.467 1.00 9.28 302 ALA A N 1
ATOM 2291 C CA . ALA A 1 302 ? 35.805 51.118 -15.330 1.00 9.65 302 ALA A CA 1
ATOM 2292 C C . ALA A 1 302 ? 35.995 50.144 -16.480 1.00 10.21 302 ALA A C 1
ATOM 2293 O O . ALA A 1 302 ? 37.111 49.948 -16.959 1.00 9.79 302 ALA A O 1
ATOM 2295 N N . ARG A 1 303 ? 34.903 49.519 -16.903 1.00 10.60 303 ARG A N 1
ATOM 2296 C CA . ARG A 1 303 ? 34.957 48.585 -18.016 1.00 11.16 303 ARG A CA 1
ATOM 2297 C C . ARG A 1 303 ? 34.500 49.350 -19.246 1.00 11.59 303 ARG A C 1
ATOM 2298 O O . ARG A 1 303 ? 33.500 50.068 -19.205 1.00 11.26 303 ARG A O 1
ATOM 2306 N N . PHE A 1 304 ? 35.245 49.207 -20.336 1.00 12.04 304 PHE A N 1
ATOM 2307 C CA . PHE A 1 304 ? 34.923 49.907 -21.571 1.00 12.67 304 PHE A CA 1
ATOM 2308 C C . PHE A 1 304 ? 34.634 48.968 -22.720 1.00 13.36 304 PHE A C 1
ATOM 2309 O O . PHE A 1 304 ? 34.959 47.782 -22.672 1.00 13.47 304 PHE A O 1
ATOM 2317 N N . LYS A 1 305 ? 34.009 49.522 -23.752 1.00 14.16 305 LYS A N 1
ATOM 2318 C CA . LYS A 1 305 ? 33.729 48.778 -24.967 1.00 14.63 305 LYS A CA 1
ATOM 2319 C C . LYS A 1 305 ? 35.031 48.986 -25.731 1.00 14.55 305 LYS A C 1
ATOM 2320 O O . LYS A 1 305 ? 35.493 50.121 -25.856 1.00 14.79 305 LYS A O 1
ATOM 2326 N N . ALA A 1 306 ? 35.635 47.905 -26.214 1.00 14.47 306 ALA A N 1
ATOM 2327 C CA . ALA A 1 306 ? 36.895 48.004 -26.947 1.00 14.09 306 ALA A CA 1
ATOM 2328 C C . ALA A 1 306 ? 37.905 48.794 -26.113 1.00 13.79 306 ALA A C 1
ATOM 2329 O O . ALA A 1 306 ? 38.431 49.812 -26.561 1.00 13.88 306 ALA A O 1
ATOM 2331 N N . SER A 1 307 ? 38.174 48.310 -24.903 1.00 13.52 307 SER A N 1
ATOM 2332 C CA . SER A 1 307 ? 39.096 48.973 -23.983 1.00 13.19 307 SER A CA 1
ATOM 2333 C C . SER A 1 307 ? 40.493 49.228 -24.538 1.00 12.79 307 SER A C 1
ATOM 2334 O O . SER A 1 307 ? 41.090 50.273 -24.267 1.00 12.98 307 SER A O 1
ATOM 2337 N N . SER A 1 308 ? 41.031 48.274 -25.294 1.00 12.54 308 SER A N 1
ATOM 2338 C CA . SER A 1 308 ? 42.364 48.445 -25.858 1.00 12.36 308 SER A CA 1
ATOM 2339 C C . SER A 1 308 ? 42.392 49.594 -26.852 1.00 12.19 308 SER A C 1
ATOM 2340 O O . SER A 1 308 ? 43.377 50.326 -26.937 1.00 12.34 308 SER A O 1
ATOM 2343 N N . 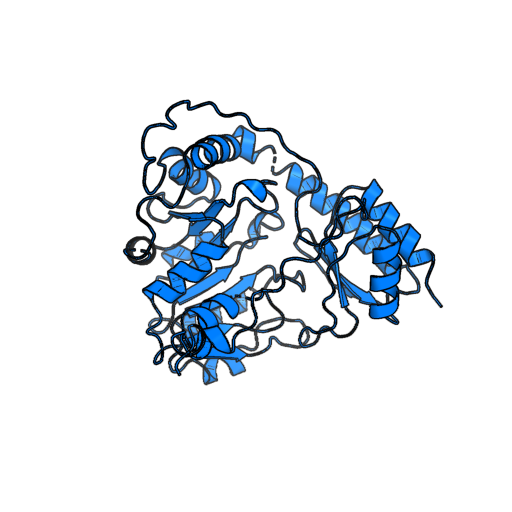ALA A 1 309 ? 41.307 49.755 -27.600 1.00 12.42 309 ALA A N 1
ATOM 2344 C CA . ALA A 1 309 ? 41.219 50.835 -28.573 1.00 12.49 309 ALA A CA 1
ATOM 2345 C C . ALA A 1 309 ? 41.139 52.159 -27.820 1.00 12.28 309 ALA A C 1
ATOM 2346 O O . ALA A 1 309 ? 41.799 53.136 -28.180 1.00 12.43 309 ALA A O 1
ATOM 2348 N N . VAL A 1 310 ? 40.329 52.179 -26.768 1.00 12.18 310 VAL A N 1
ATOM 2349 C CA . VAL A 1 310 ? 40.158 53.375 -25.953 1.00 11.67 310 VAL A CA 1
ATOM 2350 C C . VAL A 1 310 ? 41.473 53.769 -25.291 1.00 11.40 310 VAL A C 1
ATOM 2351 O O . VAL A 1 310 ? 41.869 54.936 -25.317 1.00 11.94 310 VAL A O 1
ATOM 2355 N N . PHE A 1 311 ? 42.151 52.786 -24.706 1.00 11.46 311 PHE A N 1
ATOM 2356 C CA . PHE A 1 311 ? 43.415 53.030 -24.024 1.00 11.37 311 PHE A CA 1
ATOM 2357 C C . PHE A 1 311 ? 44.471 53.613 -24.956 1.00 11.47 311 PHE A C 1
ATOM 2358 O O . PHE A 1 311 ? 45.141 54.591 -24.615 1.00 11.48 311 PHE A O 1
ATOM 2366 N N . LYS A 1 312 ? 44.618 53.011 -26.131 1.00 11.83 312 LYS A N 1
ATOM 2367 C CA . LYS A 1 312 ? 45.595 53.472 -27.111 1.00 12.10 312 LYS A CA 1
ATOM 2368 C C . LYS A 1 312 ? 45.225 54.860 -27.629 1.00 11.91 312 LYS A C 1
ATOM 2369 O O . LYS A 1 312 ? 46.092 55.719 -27.808 1.00 11.91 312 LYS A O 1
ATOM 2375 N N . SER A 1 313 ? 43.935 55.0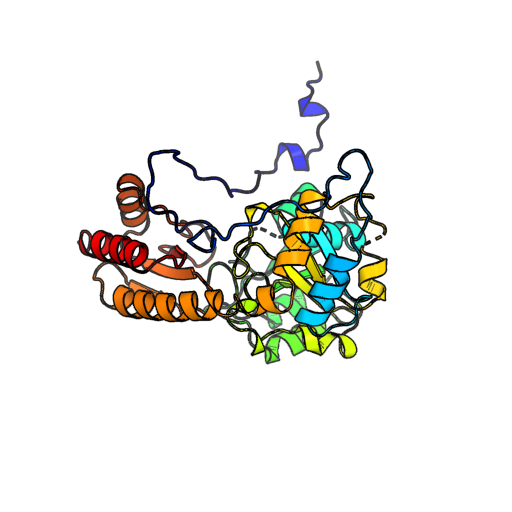77 -27.861 1.00 12.23 313 SER A N 1
ATOM 2376 C CA . SER A 1 313 ? 43.460 56.368 -28.353 1.00 12.64 313 SER A CA 1
ATOM 2377 C C . SER A 1 313 ? 43.809 57.497 -27.385 1.00 12.49 313 SER A C 1
ATOM 2378 O O . SER A 1 313 ? 44.353 58.526 -27.791 1.00 12.94 313 SER A O 1
ATOM 2381 N N . LEU A 1 314 ? 43.494 57.311 -26.107 1.00 12.34 314 LEU A N 1
ATOM 2382 C CA . LEU A 1 314 ? 43.796 58.337 -25.112 1.00 12.12 314 LEU A CA 1
ATOM 2383 C C . LEU A 1 314 ? 45.304 58.471 -24.928 1.00 11.93 314 LEU A C 1
ATOM 2384 O O . LEU A 1 314 ? 45.828 59.576 -24.766 1.00 12.21 314 LEU A O 1
ATOM 2389 N N . TRP A 1 315 ? 45.998 57.340 -24.964 1.00 12.23 315 TRP A N 1
ATOM 2390 C CA . TRP A 1 315 ? 47.446 57.333 -24.817 1.00 12.73 315 TRP A CA 1
ATOM 2391 C C . TRP A 1 315 ? 48.082 58.247 -25.863 1.00 12.83 315 TRP A C 1
ATOM 2392 O O . TRP A 1 315 ? 48.936 59.072 -25.537 1.00 12.83 315 TRP A O 1
ATOM 2403 N N . ASP A 1 316 ? 47.668 58.095 -27.118 1.00 13.28 316 ASP A N 1
ATOM 2404 C CA . ASP A 1 316 ? 48.216 58.919 -28.192 1.00 13.64 316 ASP A CA 1
ATOM 2405 C C . ASP A 1 316 ? 47.835 60.390 -28.048 1.00 13.92 316 ASP A C 1
ATOM 2406 O O . ASP A 1 316 ? 48.477 61.263 -28.636 1.00 14.49 316 ASP A O 1
ATOM 2411 N N . GLN A 1 317 ? 46.790 60.659 -27.272 1.00 13.68 317 GLN A N 1
ATOM 2412 C CA . GLN A 1 317 ? 46.336 62.029 -27.045 1.00 13.91 317 GLN A CA 1
ATOM 2413 C C . GLN A 1 317 ? 47.045 62.652 -25.849 1.00 13.73 317 GLN A C 1
ATOM 2414 O O . GLN A 1 317 ? 46.797 63.809 -25.503 1.00 14.14 317 GLN A O 1
ATOM 2420 N N . GLY A 1 318 ? 47.922 61.880 -25.216 1.00 13.41 318 GLY A N 1
ATOM 2421 C CA . GLY A 1 318 ? 48.651 62.388 -24.068 1.00 12.89 318 GLY A CA 1
ATOM 2422 C C . GLY A 1 318 ? 47.964 62.121 -22.742 1.00 12.71 318 GLY A C 1
ATOM 2423 O O . GLY A 1 318 ? 48.381 62.643 -21.707 1.00 13.17 318 GLY A O 1
ATOM 2424 N N . ILE A 1 319 ? 46.907 61.315 -22.776 1.00 12.09 319 ILE A N 1
ATOM 2425 C CA . ILE A 1 319 ? 46.156 60.957 -21.574 1.00 11.78 319 ILE A CA 1
ATOM 2426 C C . ILE A 1 319 ? 46.579 59.545 -21.186 1.00 11.37 319 ILE A C 1
ATOM 2427 O O . ILE A 1 319 ? 46.136 58.559 -21.780 1.00 11.25 319 ILE A O 1
ATOM 2432 N N . ILE A 1 320 ? 47.441 59.464 -20.178 1.00 10.98 320 ILE A N 1
ATOM 2433 C CA . ILE A 1 320 ? 47.992 58.197 -19.720 1.00 10.59 320 ILE A CA 1
ATOM 2434 C C . ILE A 1 320 ? 47.242 57.544 -18.561 1.00 10.85 320 ILE A C 1
ATOM 2435 O O . ILE A 1 320 ? 47.247 58.052 -17.436 1.00 10.04 320 ILE A O 1
ATOM 2440 N N . LEU A 1 321 ? 46.615 56.408 -18.854 1.00 10.68 321 LEU A N 1
ATOM 2441 C CA . LEU A 1 321 ? 45.881 55.634 -17.856 1.00 11.28 321 LEU A CA 1
ATOM 2442 C C . LEU A 1 321 ? 46.651 54.344 -17.578 1.00 11.53 321 LEU A C 1
ATOM 2443 O O . LEU A 1 321 ? 47.784 54.175 -18.031 1.00 12.07 321 LEU A O 1
ATOM 2448 N N . ARG A 1 322 ? 46.020 53.436 -16.840 1.00 11.90 322 ARG A N 1
ATOM 2449 C CA . ARG A 1 322 ? 46.627 52.157 -16.489 1.00 12.23 322 ARG A CA 1
ATOM 2450 C C . ARG A 1 322 ? 45.743 51.014 -16.971 1.00 12.00 322 ARG A C 1
ATOM 2451 O O . ARG A 1 322 ? 44.644 50.802 -16.455 1.00 12.17 322 ARG A O 1
ATOM 2459 N N . ASP A 1 323 ? 46.240 50.285 -17.965 1.00 11.75 323 ASP A N 1
ATOM 2460 C CA . ASP A 1 323 ? 45.527 49.158 -18.562 1.00 11.55 323 ASP A CA 1
ATOM 2461 C C . ASP A 1 323 ? 45.438 47.976 -17.592 1.00 11.59 323 ASP A C 1
ATOM 2462 O O . ASP A 1 323 ? 46.447 47.542 -17.034 1.00 11.82 323 ASP A O 1
ATOM 2467 N N . GLN A 1 324 ? 44.225 47.457 -17.406 1.00 11.00 324 GLN A N 1
ATOM 2468 C CA . GLN A 1 324 ? 43.988 46.323 -16.510 1.00 11.48 324 GLN A CA 1
ATOM 2469 C C . GLN A 1 324 ? 43.423 45.128 -17.275 1.00 11.75 324 GLN A C 1
ATOM 2470 O O . GLN A 1 324 ? 43.066 44.109 -16.683 1.00 11.92 324 GLN A O 1
ATOM 2476 N N . ASN A 1 325 ? 43.349 45.268 -18.593 1.00 12.51 325 ASN A N 1
ATOM 2477 C CA . ASN A 1 325 ? 42.803 44.240 -19.474 1.00 13.18 325 ASN A CA 1
ATOM 2478 C C . ASN A 1 325 ? 43.384 42.832 -19.309 1.00 13.61 325 ASN A C 1
ATOM 2479 O O . ASN A 1 325 ? 42.696 41.841 -19.574 1.00 13.53 325 ASN A O 1
ATOM 2484 N N . LYS A 1 326 ? 44.639 42.738 -18.879 1.00 14.07 326 LYS A N 1
ATOM 2485 C CA . LYS A 1 326 ? 45.295 41.441 -18.708 1.00 14.55 326 LYS A CA 1
ATOM 2486 C C . LYS A 1 326 ? 45.142 40.851 -17.307 1.00 14.30 326 LYS A C 1
ATOM 2487 O O . LYS A 1 326 ? 45.576 39.725 -17.051 1.00 14.26 326 LYS A O 1
ATOM 2493 N N . GLN A 1 327 ? 44.538 41.612 -16.400 1.00 13.91 327 GLN A N 1
ATOM 2494 C CA . GLN A 1 327 ? 44.338 41.151 -15.029 1.00 13.84 327 GLN A CA 1
ATOM 2495 C C . GLN A 1 327 ? 43.172 40.180 -14.912 1.00 13.15 327 GLN A C 1
ATOM 2496 O O . GLN A 1 327 ? 42.166 40.323 -15.602 1.00 12.89 327 GLN A O 1
ATOM 2502 N N . PRO A 1 328 ? 43.292 39.179 -14.027 1.00 12.69 328 PRO A N 1
ATOM 2503 C CA . PRO A 1 328 ? 42.210 38.207 -13.857 1.00 12.26 328 PRO A CA 1
ATOM 2504 C C . PRO A 1 328 ? 40.886 38.874 -13.491 1.00 11.87 328 PRO A C 1
ATOM 2505 O O . PRO A 1 328 ? 40.813 39.654 -12.537 1.00 11.88 328 PRO A O 1
ATOM 2509 N N . SER A 1 329 ? 39.855 38.560 -14.275 1.00 11.18 329 SER A N 1
ATOM 2510 C CA . SER A 1 329 ? 38.494 39.076 -14.115 1.00 10.83 329 SER A CA 1
ATOM 2511 C C . SER A 1 329 ? 38.325 40.514 -14.600 1.00 10.57 329 SER A C 1
ATOM 2512 O O . SER A 1 329 ? 37.205 41.022 -14.647 1.00 10.77 329 SER A O 1
ATOM 2515 N N . LEU A 1 330 ? 39.420 41.166 -14.979 1.00 10.10 330 LEU A N 1
ATOM 2516 C CA . LEU A 1 330 ? 39.334 42.557 -15.409 1.00 10.18 330 LEU A CA 1
ATOM 2517 C C . LEU A 1 330 ? 39.389 42.832 -16.910 1.00 10.52 330 LEU A C 1
ATOM 2518 O O . LEU A 1 330 ? 39.827 43.901 -17.336 1.00 10.31 330 LEU A O 1
ATOM 2523 N N . SER A 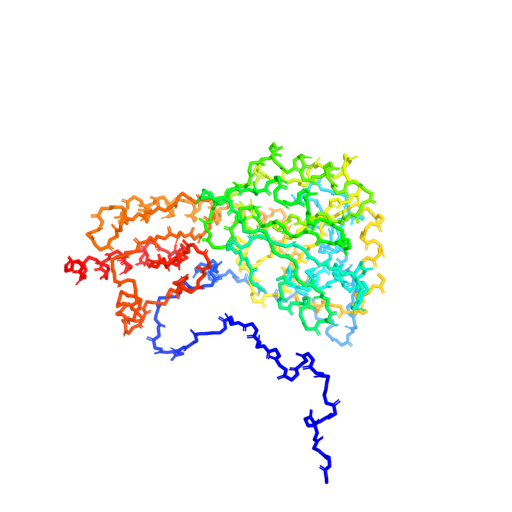1 331 ? 38.939 41.879 -17.717 1.00 11.03 331 SER A N 1
ATOM 2524 C CA . SER A 1 331 ? 38.926 42.085 -19.160 1.00 11.31 331 SER A CA 1
ATOM 2525 C C . SER A 1 331 ? 38.139 43.360 -19.484 1.00 11.21 331 SER A C 1
ATOM 2526 O O . SER A 1 331 ? 37.056 43.582 -18.944 1.00 11.66 331 SER A O 1
ATOM 2529 N N . GLY A 1 332 ? 38.701 44.197 -20.354 1.00 10.91 332 GLY A N 1
ATOM 2530 C CA . GLY A 1 332 ? 38.040 45.429 -20.752 1.00 10.72 332 GLY A CA 1
ATOM 2531 C C . GLY A 1 332 ? 38.096 46.577 -19.759 1.00 10.52 332 GLY A C 1
ATOM 2532 O O . GLY A 1 332 ? 37.460 47.611 -19.974 1.00 10.62 332 GLY A O 1
ATOM 2533 N N . CYS A 1 333 ? 38.862 46.412 -18.685 1.00 9.91 333 CYS A N 1
ATOM 2534 C CA . CYS A 1 333 ? 38.965 47.452 -17.663 1.00 9.51 333 CYS A CA 1
ATOM 2535 C C . CYS A 1 333 ? 40.227 48.306 -17.713 1.00 9.32 333 CYS A C 1
ATOM 2536 O O . CYS A 1 333 ? 41.317 47.819 -18.014 1.00 9.26 333 CYS A O 1
ATOM 2539 N N . LEU A 1 334 ? 40.054 49.589 -17.411 1.00 8.70 334 LEU A N 1
ATOM 2540 C CA . LEU A 1 334 ? 41.149 50.550 -17.364 1.00 8.45 334 LEU A CA 1
ATOM 2541 C C . LEU A 1 334 ? 41.041 51.236 -16.008 1.00 8.37 334 LEU A C 1
ATOM 2542 O O . LEU A 1 334 ? 39.936 51.504 -15.532 1.00 8.45 334 LEU A O 1
ATOM 2547 N N . ARG A 1 335 ? 42.182 51.500 -15.379 1.00 8.01 335 ARG A N 1
ATOM 2548 C CA . ARG A 1 335 ? 42.186 52.161 -14.080 1.00 7.77 335 ARG A CA 1
ATOM 2549 C C . ARG A 1 335 ? 42.569 53.618 -14.291 1.00 7.64 335 ARG A C 1
ATOM 2550 O O . ARG A 1 335 ? 43.636 53.923 -14.832 1.00 7.71 335 ARG A O 1
ATOM 2558 N N . ILE A 1 336 ? 41.682 54.508 -13.859 1.00 7.17 336 ILE A N 1
ATOM 2559 C CA . ILE A 1 336 ? 41.875 55.941 -14.015 1.00 7.31 336 ILE A CA 1
ATOM 2560 C C . ILE A 1 336 ? 42.155 56.625 -12.685 1.00 7.22 336 ILE A C 1
ATOM 2561 O O . ILE A 1 336 ? 41.315 56.610 -11.787 1.00 7.10 336 ILE A O 1
ATOM 2566 N N . THR A 1 337 ? 43.333 57.225 -12.556 1.00 7.09 337 THR A N 1
ATOM 2567 C CA . THR A 1 337 ? 43.660 57.928 -11.325 1.00 7.27 337 THR A CA 1
ATOM 2568 C C . THR A 1 337 ? 42.890 59.244 -11.306 1.00 7.24 337 THR A C 1
ATOM 2569 O O . THR A 1 337 ? 42.633 59.843 -12.355 1.00 7.62 337 THR A O 1
ATOM 2573 N N . VAL A 1 338 ? 42.503 59.677 -10.111 1.00 6.92 338 VAL A N 1
ATOM 2574 C CA . VAL A 1 338 ? 41.772 60.924 -9.954 1.00 6.86 338 VAL A CA 1
ATOM 2575 C C . VAL A 1 338 ? 42.768 62.070 -9.829 1.00 6.80 338 VAL A C 1
ATOM 2576 O O . VAL A 1 338 ? 43.567 62.109 -8.889 1.00 6.99 338 VAL A O 1
ATOM 2580 N N . GLY A 1 339 ? 42.728 62.989 -10.788 1.00 7.35 339 GLY A N 1
ATOM 2581 C CA . GLY A 1 339 ? 43.633 64.126 -10.770 1.00 7.39 339 GLY A CA 1
ATOM 2582 C C . GLY A 1 339 ? 42.876 65.414 -10.522 1.00 7.67 339 GLY A C 1
ATOM 2583 O O . GLY A 1 339 ? 42.009 65.470 -9.653 1.00 7.59 339 GLY A O 1
ATOM 2584 N N . THR A 1 340 ? 43.206 66.453 -11.284 1.00 7.86 340 THR A N 1
ATOM 2585 C CA . THR A 1 340 ? 42.535 67.738 -11.141 1.00 8.58 340 THR A CA 1
ATOM 2586 C C . THR A 1 340 ? 41.250 67.742 -11.960 1.00 8.55 340 THR A C 1
ATOM 2587 O O . THR A 1 340 ? 41.019 66.847 -12.771 1.00 8.95 340 THR A O 1
ATOM 2591 N N . ARG A 1 341 ? 40.415 68.753 -11.746 1.00 9.07 341 ARG A N 1
ATOM 2592 C CA . ARG A 1 341 ? 39.162 68.863 -12.482 1.00 9.42 341 ARG A CA 1
ATOM 2593 C C . ARG A 1 341 ? 39.450 68.943 -13.979 1.00 9.70 341 ARG A C 1
ATOM 2594 O O . ARG A 1 341 ? 38.756 68.322 -14.785 1.00 9.92 341 ARG A O 1
ATOM 2602 N N . GLU A 1 342 ? 40.479 69.701 -14.346 1.00 10.40 342 GLU A N 1
ATOM 2603 C CA . GLU A 1 342 ? 40.850 69.847 -15.749 1.00 11.22 342 GLU A CA 1
ATOM 2604 C C . GLU A 1 342 ? 41.253 68.505 -16.347 1.00 11.01 342 GLU A C 1
ATOM 2605 O O . GLU A 1 342 ? 40.902 68.187 -17.484 1.00 10.72 342 GLU A O 1
ATOM 2611 N N . GLU A 1 343 ? 41.997 67.720 -15.579 1.00 10.42 343 GLU A N 1
ATOM 2612 C CA . GLU A 1 343 ? 42.436 66.416 -16.053 1.00 10.31 343 GLU A CA 1
ATOM 2613 C C . GLU A 1 343 ? 41.243 65.472 -16.190 1.00 9.96 343 GLU A C 1
ATOM 2614 O O . GLU A 1 343 ? 41.178 64.684 -17.131 1.00 10.10 343 GLU A O 1
ATOM 2620 N N . SER A 1 344 ? 40.290 65.558 -15.265 1.00 9.36 344 SER A N 1
ATOM 2621 C CA . SER A 1 344 ? 39.103 64.714 -15.348 1.00 9.62 344 SER A CA 1
ATOM 2622 C C . SER A 1 344 ? 38.328 65.090 -16.601 1.00 9.44 344 SER A C 1
ATOM 2623 O O . SER A 1 344 ? 37.792 64.227 -17.293 1.00 9.61 344 SER A O 1
ATOM 2626 N N . GLN A 1 345 ? 38.269 66.386 -16.890 1.00 9.59 345 GLN A N 1
ATOM 2627 C CA . GLN A 1 345 ? 37.541 66.845 -18.063 1.00 9.66 345 GLN A CA 1
ATOM 2628 C C . GLN A 1 345 ? 38.222 66.375 -19.345 1.00 9.82 345 GLN A C 1
ATOM 2629 O O . GLN A 1 345 ? 37.551 66.075 -20.331 1.00 9.74 345 GLN A O 1
ATOM 2635 N N . ARG A 1 346 ? 39.552 66.310 -19.334 1.00 9.90 346 ARG A N 1
ATOM 2636 C CA . ARG A 1 346 ? 40.289 65.837 -20.503 1.00 10.35 346 ARG A CA 1
ATOM 2637 C C . ARG A 1 346 ? 39.871 64.394 -20.770 1.00 10.31 346 ARG A C 1
ATOM 2638 O O . ARG A 1 346 ? 39.612 64.009 -21.910 1.00 10.75 346 ARG A O 1
ATOM 2646 N N . VAL A 1 347 ? 39.804 63.598 -19.707 1.00 10.24 347 VAL A N 1
ATOM 2647 C CA . VAL A 1 347 ? 39.406 62.202 -19.818 1.00 10.34 347 VAL A CA 1
ATOM 2648 C C . VAL A 1 347 ? 37.974 62.085 -20.325 1.00 10.71 347 VAL A C 1
ATOM 2649 O O . VAL A 1 347 ? 37.695 61.336 -21.257 1.00 11.18 347 VAL A O 1
ATOM 2653 N N . ILE A 1 348 ? 37.066 62.826 -19.700 1.00 11.01 348 ILE A N 1
ATOM 2654 C CA . ILE A 1 348 ? 35.659 62.806 -20.078 1.00 11.11 348 ILE A CA 1
ATOM 2655 C C . ILE A 1 348 ? 35.456 63.197 -21.539 1.00 11.34 348 ILE A C 1
ATOM 2656 O O . ILE A 1 348 ? 34.740 62.519 -22.276 1.00 11.93 348 ILE A O 1
ATOM 2661 N N . ASP A 1 349 ? 36.090 64.290 -21.954 1.00 11.51 349 ASP A N 1
ATOM 2662 C CA . ASP A 1 349 ? 35.959 64.765 -23.326 1.00 11.95 349 ASP A CA 1
ATOM 2663 C C . ASP A 1 349 ? 36.554 63.794 -24.334 1.00 12.30 349 ASP A C 1
ATOM 2664 O O . ASP A 1 349 ? 36.000 63.599 -25.414 1.00 12.65 349 ASP A O 1
ATOM 2669 N N . ALA A 1 350 ? 37.681 63.183 -23.981 1.00 12.17 350 ALA A N 1
ATOM 2670 C CA . ALA A 1 350 ? 38.330 62.230 -24.872 1.00 12.18 350 ALA A CA 1
ATOM 2671 C C . ALA A 1 350 ? 37.463 60.988 -25.038 1.00 12.28 350 ALA A C 1
ATOM 2672 O O . ALA A 1 350 ? 37.294 60.483 -26.149 1.00 12.30 350 ALA A O 1
ATOM 2674 N N . LEU A 1 351 ? 36.911 60.495 -23.934 1.00 12.44 351 LEU A N 1
ATOM 2675 C CA . LEU A 1 351 ? 36.063 59.310 -23.980 1.00 12.56 351 LEU A CA 1
ATOM 2676 C C . LEU A 1 351 ? 34.803 59.557 -24.800 1.00 13.19 351 LEU A C 1
ATOM 2677 O O . LEU A 1 351 ? 34.355 58.680 -25.536 1.00 13.66 351 LEU A O 1
ATOM 2682 N N . ARG A 1 352 ? 34.231 60.750 -24.676 1.00 13.94 352 ARG A N 1
ATOM 2683 C CA . ARG A 1 352 ? 33.031 61.077 -25.434 1.00 14.77 352 ARG A CA 1
ATOM 2684 C C . ARG A 1 352 ? 33.337 61.108 -26.926 1.00 15.41 352 ARG A C 1
ATOM 2685 O O . ARG A 1 352 ? 32.437 60.975 -27.755 1.00 15.38 352 ARG A O 1
ATOM 2693 N N . ALA A 1 353 ? 34.614 61.270 -27.264 1.00 15.87 353 ALA A N 1
ATOM 2694 C CA . ALA A 1 353 ? 35.036 61.315 -28.662 1.00 16.75 353 ALA A CA 1
ATOM 2695 C C . ALA A 1 353 ? 35.100 59.922 -29.300 1.00 17.40 353 ALA A C 1
ATOM 2696 O O . ALA A 1 353 ? 35.338 59.800 -30.502 1.00 17.63 353 ALA A O 1
ATOM 2698 N N . GLU A 1 354 ? 34.900 58.880 -28.495 1.00 18.33 354 GLU A N 1
ATOM 2699 C CA . GLU A 1 354 ? 34.903 57.497 -28.989 1.00 19.03 354 GLU A CA 1
ATOM 2700 C C . GLU A 1 354 ? 33.422 57.137 -29.193 1.00 19.75 354 GLU A C 1
ATOM 2701 O O . GLU A 1 354 ? 32.753 57.720 -30.045 1.00 20.35 354 GLU A O 1
ATOM 2707 N N . GLN A 1 355 ? 32.928 56.168 -28.422 1.00 20.47 355 GLN A N 1
ATOM 2708 C CA . GLN A 1 355 ? 31.518 55.755 -28.447 1.00 21.04 355 GLN A CA 1
ATOM 2709 C C . GLN A 1 355 ? 30.929 54.979 -29.631 1.00 21.45 355 GLN A C 1
ATOM 2710 O O . GLN A 1 355 ? 29.714 54.792 -29.677 1.00 22.11 355 GLN A O 1
ATOM 2712 N N . VAL A 1 356 ? 31.747 54.520 -30.572 1.00 21.81 356 VAL A N 1
ATOM 2713 C CA . VAL A 1 356 ? 31.224 53.783 -31.722 1.00 21.83 356 VAL A CA 1
ATOM 2714 C C . VAL A 1 356 ? 30.276 52.644 -31.342 1.00 22.17 356 VAL A C 1
ATOM 2715 O O . VAL A 1 356 ? 30.036 52.375 -30.164 1.00 22.82 356 VAL A O 1
#

Sequence (351 aa):
TVTITDLARENVRNLTPYQSARRLGGNGDVWLNANEYPTAVEFQLTQQTLNRYPECQPKAVIENYAQYAGVKPEQVLVSRGADEGIELLIRAFCEPGKDAILYCPPTYGYSVSAETIGVECRTVPTLDNWQLDLQGISDKLDGVKVVYVCSPNNPTGQLINPQDFRTLLELTRGKAIVVADEAYIEFCPQASLAGWLAEYPHLAILRTLSKAFALAGLRCGFTLANEEVINLLKVIAPYPLSTPVADIAAQALSPQGIVARERVAQIIAEREYLIAALKEIPCVEQVFDSETNYILARFKASSAVFKSLWDQGIILRDQNKQPSLSGCLRITVGTREESQRVIDALRAEQV

Nearest PDB structures (foldseek):
  1fg3-assembly1_A  TM=1.003E+00  e=3.472E-72  Escherichia coli
  1gex-assembly1_A-2  TM=9.915E-01  e=4.135E-66  Escherichia coli
  7szp-assembly2_D  TM=9.883E-01  e=4.429E-65  Klebsiella pneumoniae
  7szp-assembly1_B  TM=9.874E-01  e=2.622E-64  Klebsiella pneumoniae
  7szp-assembly2_C  TM=9.887E-01  e=2.088E-63  Klebsiella pneumoniae

B-factor: mean 10.67, std 3.73, range [4.61, 24.53]

Radius of gyration: 20.64 Å; Cα contacts (8 Å, |Δi|>4): 674; chains: 1; bounding box: 55×47×52 Å

Secondary structure (DSSP, 8-state):
---HHHHS-HHHHH----------TTT-SEE-SS---SS----------TTS---SS-HHHHHHHHHHHTS-GGGEEEESHHHHHHHHHHHHH--TTT-EEEE-SSS---HHHHHHHT-EEEE----TTS---HHHHHTS-TTEEEEEEESS-TTT-PPPPHHHHHHHHHHHTTT-EEEEE-TTGGGSGGG-SGGGTTT-TTEEEEEESSSTT--GGG--EEEEE-HHHHHH---S-SS-S-HHHHHHHHHHTSHHHHH--HHHHHHHHHHHHHHHHHHHSTTEEEE---SSSEEEEEETTHHHHHHHHHHTTEE-EE-TTSTT-TTEEEEE---HHHHHHHHHHHHT---

Solvent-accessible surface area: 15937 Å² total

Foldseek 3Di:
DADPLNVDDPLVNPDDDDDPDDDDPPQFDADFARQFAFDDDDDDFDDPPQVDFAAQAHPLLLVLVCVVLVHDSLQKDKFLALVVVLLLQCVLWPDAPQAAEEEAPPAPPSVNSCSVVRHHYHYDHDDLLRERPLVSCLVPQVRYAEYEYEAVTPPAAHGHPVVVVVSVLVSCAVNYAYEYEPQFCLLVVVRDCLVVQVVGQRYKYKYGCRHLVNPVVLSMIMMGHPNVSSVSSVPDDRRRHRSRSSRRSSVCSPPVNSVCSVSSVQLVVQVVVLQVLQVPAQQWDAWHDHSGQKTKTAGDPLVVLQVQCVSVSHHWHDCCPIVSRNRIIMGGRYHNVSSVSSSVSSNVDND

CATH classification: 3.40.640.10 (+1 more: 3.90.1150.10)

Organism: Escherichia coli (strain K12) (NCBI:txid83333)

GO terms:
  GO:0005829 cytosol (C, IDA)
  GO:0042802 identical protein binding (F, IDA)
  GO:0004400 L-histidinol-phosphate:2-oxoglutarate transaminase activity (F, IDA)
  GO:0000105 L-histidine biosynthetic process (P, IMP)

InterPro domains:
  IPR001917 Aminotransferase, class-II, pyridoxal-phosphate binding site [PS00599] (211-220)
  IPR004839 Aminotransferase, class I/classII, large domain [PF00155] (32-351)
  IPR005861 Histidinol-phosphate aminotransferase family [MF_01023] (9-355)
  IPR005861 Histidinol-phosphate aminotransferase family [TIGR01141] (11-352)
  IPR015421 Pyridoxal phosphate-dependent transferase, major domain [G3DSA:3.40.640.10] (54-258)
  IPR015422 Pyridoxal phosphate-dependent transferase, small domain [G3DSA:3.90.1150.10] (9-347)
  IPR015424 Pyridoxal phosphate-dependent transferase [SSF53383] (8-352)